Protein AF-A0A9W9Q9V5-F1 (afdb_monomer_lite)

Secondary structure (DSSP, 8-state):
---------PPPP--GGGS--GGG----GGGG---TTS---HHHHHHHHTHHHHHHHHHHHHHHHHHHHHGGGGGGS-TTSTTHHHHHHHHHHHHHTTTT--TT-TTS-PPPPBPGGG------HHHHHHHHHHHHHHHHHHHHTHHHHHHHHHHHHHHHHHHHHS-TT-TTTT-THHHHHHHHHIIIIIHHHHHHHHHGGGG-SPPPHHHHHHHHHHHHHHHBTTHHHHHHHTT----

Foldseek 3Di:
DDDDDDPPDDPDPPPPPPDDALVPDDDDLCLLDDDPVQDFPPVLSVLSSVLSVLLVVLSVLLVVLVVVQVCLQLLQDDPPDPCSVLQVQQVVLLVCQCVVPDPVDPVPPRRDFAEPVSHDGHGDQVSSVVSLVVSVVSLVCSCVPSVVVSVVSLVVSLVVRCCQQCPPPHPNVVDPVNSVSVVCCCVPRNCVSSVVSVVNSVVSHHDHSVVSLVVVLSSQCVRYDVSVVVSVVSVDPDD

Structure (mmCIF, N/CA/C/O backbone):
data_AF-A0A9W9Q9V5-F1
#
_entry.id   AF-A0A9W9Q9V5-F1
#
loop_
_atom_site.group_PDB
_atom_site.id
_atom_site.type_symbol
_atom_site.label_atom_id
_atom_site.label_alt_id
_atom_site.label_comp_id
_atom_site.label_asym_id
_atom_site.label_entity_id
_atom_site.label_seq_id
_atom_site.pdbx_PDB_ins_code
_atom_site.Cartn_x
_atom_site.Cartn_y
_atom_site.Cartn_z
_atom_site.occupancy
_atom_site.B_iso_or_equiv
_atom_site.auth_seq_id
_atom_site.auth_comp_id
_atom_site.auth_asym_id
_atom_site.auth_atom_id
_atom_site.pdbx_PDB_model_num
ATOM 1 N N . MET A 1 1 ? -24.012 45.943 22.737 1.00 35.22 1 MET A N 1
ATOM 2 C CA . MET A 1 1 ? -24.935 45.382 21.721 1.00 35.22 1 MET A CA 1
ATOM 3 C C . MET A 1 1 ? -24.164 45.352 20.408 1.00 35.22 1 MET A C 1
ATOM 5 O O . MET A 1 1 ? -23.632 46.389 20.064 1.00 35.22 1 MET A O 1
ATOM 9 N N . ALA A 1 2 ? -23.959 44.259 19.682 1.00 31.73 2 ALA A N 1
ATOM 10 C CA . ALA A 1 2 ? -24.493 42.908 19.753 1.00 31.73 2 ALA A CA 1
ATOM 11 C C . ALA A 1 2 ? -23.378 41.902 19.399 1.00 31.73 2 ALA A C 1
ATOM 13 O O . ALA A 1 2 ? -22.437 42.222 18.676 1.00 31.73 2 ALA A O 1
ATOM 14 N N . CYS A 1 3 ? -23.497 40.710 19.975 1.00 25.58 3 CYS A N 1
ATOM 15 C CA . CYS A 1 3 ? -22.595 39.577 19.839 1.00 25.58 3 CYS A CA 1
ATOM 16 C C . CYS A 1 3 ? -22.898 38.863 18.511 1.00 25.58 3 CYS A C 1
ATOM 18 O O . CYS A 1 3 ? -24.020 38.396 18.330 1.00 25.58 3 CYS A O 1
ATOM 20 N N . ASN A 1 4 ? -21.932 38.793 17.590 1.00 27.94 4 ASN A N 1
ATOM 21 C CA . ASN A 1 4 ? -22.043 37.962 16.390 1.00 27.94 4 ASN A CA 1
ATOM 22 C C . ASN A 1 4 ? -21.596 36.540 16.738 1.00 27.94 4 ASN A C 1
ATOM 24 O O . ASN A 1 4 ? -20.406 36.240 16.840 1.00 27.94 4 ASN A O 1
ATOM 28 N N . THR A 1 5 ? -22.573 35.666 16.937 1.00 33.19 5 THR A N 1
ATOM 29 C CA . THR A 1 5 ? -22.395 34.223 17.032 1.00 33.19 5 THR A CA 1
ATOM 30 C C . THR A 1 5 ? -22.121 33.668 15.636 1.00 33.19 5 THR A C 1
ATOM 32 O O . THR A 1 5 ? -23.030 33.442 14.842 1.00 33.19 5 THR A O 1
ATOM 35 N N . ASN A 1 6 ? -20.841 33.440 15.333 1.00 31.62 6 ASN A N 1
ATOM 36 C CA . ASN A 1 6 ? -20.441 32.563 14.240 1.00 31.62 6 ASN A CA 1
ATOM 37 C C . ASN A 1 6 ? -20.940 31.150 14.563 1.00 31.62 6 ASN A C 1
ATOM 39 O O . ASN A 1 6 ? -20.387 30.458 15.419 1.00 31.62 6 ASN A O 1
ATOM 43 N N . LEU A 1 7 ? -22.010 30.737 13.885 1.00 32.50 7 LEU A N 1
ATOM 44 C CA . LEU A 1 7 ? -22.413 29.342 13.784 1.00 32.50 7 LEU A CA 1
ATOM 45 C C . LEU A 1 7 ? -21.285 28.596 13.073 1.00 32.50 7 LEU A C 1
ATOM 47 O O . LEU A 1 7 ? -21.173 28.625 11.850 1.00 32.50 7 LEU A O 1
ATOM 51 N N . ALA A 1 8 ? -20.426 27.960 13.867 1.00 31.78 8 ALA A N 1
ATOM 52 C CA . ALA A 1 8 ? -19.463 26.990 13.389 1.00 31.78 8 ALA A CA 1
ATOM 53 C C . ALA A 1 8 ? -20.226 25.906 12.619 1.00 31.78 8 ALA A C 1
ATOM 55 O O . ALA A 1 8 ? -20.957 25.097 13.196 1.00 31.78 8 ALA A O 1
ATOM 56 N N . THR A 1 9 ? -20.084 25.917 11.297 1.00 32.59 9 THR A N 1
ATOM 57 C CA . THR A 1 9 ? -20.436 24.794 10.434 1.00 32.59 9 THR A CA 1
ATOM 58 C C . THR A 1 9 ? -19.772 23.549 11.002 1.00 32.59 9 THR A C 1
ATOM 60 O O . THR A 1 9 ? -18.544 23.459 11.028 1.00 32.59 9 THR A O 1
ATOM 63 N N . ARG A 1 10 ? -20.585 22.607 11.498 1.00 29.42 10 ARG A N 1
ATOM 64 C CA . ARG A 1 10 ? -20.108 21.284 11.907 1.00 29.42 10 ARG A CA 1
ATOM 65 C C . ARG A 1 10 ? -19.292 20.689 10.752 1.00 29.42 10 ARG A C 1
ATOM 67 O O . ARG A 1 10 ? -19.767 20.755 9.612 1.00 29.42 10 ARG A O 1
ATOM 74 N N . PRO A 1 11 ? -18.108 20.111 11.010 1.00 29.38 11 PRO A N 1
ATOM 75 C CA . PRO A 1 11 ? -17.414 19.339 9.995 1.00 29.38 11 PRO A CA 1
ATOM 76 C C . PRO A 1 11 ? -18.363 18.246 9.499 1.00 29.38 11 PRO A C 1
ATOM 78 O O . PRO A 1 11 ? -18.993 17.555 10.303 1.00 29.38 11 PRO A O 1
ATOM 81 N N . LYS A 1 12 ? -18.512 18.127 8.176 1.00 27.64 12 LYS A N 1
ATOM 82 C CA . LYS A 1 12 ? -19.195 16.976 7.580 1.00 27.64 12 LYS A CA 1
ATOM 83 C C . LYS A 1 12 ? -18.459 15.704 8.033 1.00 27.64 12 LYS A C 1
ATOM 85 O O . LYS A 1 12 ? -17.229 15.748 8.110 1.00 27.64 12 LYS A O 1
ATOM 90 N N . PRO A 1 13 ? -19.170 14.606 8.343 1.00 33.56 13 PRO A N 1
ATOM 91 C CA . PRO A 1 13 ? -18.523 13.340 8.664 1.00 33.56 13 PRO A CA 1
ATOM 92 C C . PRO A 1 13 ? -17.582 12.961 7.516 1.00 33.56 13 PRO A C 1
ATOM 94 O O . PRO A 1 13 ? -17.958 13.061 6.346 1.00 33.56 13 PRO A O 1
ATOM 97 N N . TYR A 1 14 ? -16.342 12.618 7.863 1.00 33.16 14 TYR A N 1
ATOM 98 C CA . TYR A 1 14 ? -15.323 12.176 6.917 1.00 33.16 14 TYR A CA 1
ATOM 99 C C . TYR A 1 14 ? -15.813 10.891 6.249 1.00 33.16 14 TYR A C 1
ATOM 101 O O . TYR A 1 14 ? -15.862 9.835 6.877 1.00 33.16 14 TYR A O 1
ATOM 109 N N . ASP A 1 15 ? -16.205 10.994 4.983 1.00 34.25 15 ASP A N 1
ATOM 110 C CA . ASP A 1 15 ? -16.534 9.834 4.172 1.00 34.25 15 ASP A CA 1
ATOM 111 C C . ASP A 1 15 ? -15.232 9.162 3.718 1.00 34.25 15 ASP A C 1
ATOM 113 O O . ASP A 1 15 ? -14.570 9.595 2.773 1.00 34.25 15 ASP A O 1
ATOM 117 N N . LEU A 1 16 ? -14.820 8.138 4.465 1.00 41.56 16 LEU A N 1
ATOM 118 C CA . LEU A 1 16 ? -13.633 7.335 4.174 1.00 41.56 16 LEU A CA 1
ATOM 119 C C . LEU A 1 16 ? -13.807 6.457 2.921 1.00 41.56 16 LEU A C 1
ATOM 121 O O . LEU A 1 16 ? -12.822 5.881 2.467 1.00 41.56 16 LEU A O 1
ATOM 125 N N . SER A 1 17 ? -15.014 6.344 2.344 1.00 45.34 17 SER A N 1
ATOM 126 C CA . SER A 1 17 ? -15.277 5.406 1.243 1.00 45.34 17 SER A CA 1
ATOM 127 C C . SER A 1 17 ? -14.765 5.876 -0.123 1.00 45.34 17 SER A C 1
ATOM 129 O O . SER A 1 17 ? -14.703 5.071 -1.046 1.00 45.34 17 SER A O 1
ATOM 131 N N . ASN A 1 18 ? -14.403 7.157 -0.271 1.00 44.78 18 ASN A N 1
ATOM 132 C CA . ASN A 1 18 ? -14.086 7.770 -1.569 1.00 44.78 18 ASN A CA 1
ATOM 133 C C . ASN A 1 18 ? -12.623 8.218 -1.729 1.00 44.78 18 ASN A C 1
ATOM 135 O O . ASN A 1 18 ? -12.293 8.899 -2.702 1.00 44.78 18 ASN A O 1
ATOM 139 N N . GLN A 1 19 ? -11.731 7.868 -0.797 1.00 56.06 19 GLN A N 1
ATOM 140 C CA . GLN A 1 19 ? -10.303 8.114 -0.997 1.00 56.06 19 GLN A CA 1
ATOM 141 C C . GLN A 1 19 ? -9.674 6.990 -1.828 1.00 56.06 19 GLN A C 1
ATOM 143 O O . GLN A 1 19 ? -9.970 5.819 -1.584 1.00 56.06 19 GLN A O 1
ATOM 148 N N . PRO A 1 20 ? -8.799 7.312 -2.799 1.00 68.62 20 PRO A N 1
ATOM 149 C CA . PRO A 1 20 ? -8.046 6.292 -3.512 1.00 68.62 20 PRO A CA 1
ATOM 150 C C . PRO A 1 20 ? -7.228 5.487 -2.498 1.00 68.62 20 PRO A C 1
ATOM 152 O O . PRO A 1 20 ? -6.493 6.041 -1.680 1.00 68.62 20 PRO A O 1
ATOM 155 N N . THR A 1 21 ? -7.396 4.168 -2.530 1.00 84.56 21 THR A N 1
ATOM 156 C CA . THR A 1 21 ? -6.621 3.230 -1.720 1.00 84.56 21 THR A CA 1
ATOM 157 C C . THR A 1 21 ? -5.865 2.290 -2.641 1.00 84.56 21 THR A C 1
ATOM 159 O O . THR A 1 21 ? -6.278 2.059 -3.778 1.00 84.56 21 THR A O 1
ATOM 162 N N . ILE A 1 22 ? -4.801 1.669 -2.127 1.00 91.50 22 ILE A N 1
ATOM 163 C CA . ILE A 1 22 ? -4.066 0.639 -2.868 1.00 91.50 22 ILE A CA 1
ATOM 164 C C . ILE A 1 22 ? -4.978 -0.510 -3.333 1.00 91.50 22 ILE A C 1
ATOM 166 O O . ILE A 1 22 ? -4.661 -1.163 -4.321 1.00 91.50 22 ILE A O 1
ATOM 170 N N . PHE A 1 23 ? -6.115 -0.765 -2.672 1.00 89.62 23 PHE A N 1
ATOM 171 C CA . PHE A 1 23 ? -7.060 -1.809 -3.083 1.00 89.62 23 PHE A CA 1
ATOM 172 C C . PHE A 1 23 ? -7.767 -1.499 -4.399 1.00 89.62 23 PHE A C 1
ATOM 174 O O . PHE A 1 23 ? -8.044 -2.433 -5.145 1.00 89.62 23 PHE A O 1
ATOM 181 N N . ASN A 1 24 ? -7.981 -0.217 -4.698 1.00 88.44 24 ASN A N 1
ATOM 182 C CA . ASN A 1 24 ? -8.597 0.235 -5.945 1.00 88.44 24 ASN A CA 1
ATOM 183 C C . ASN A 1 24 ? -7.580 0.324 -7.092 1.00 88.44 24 ASN A C 1
ATOM 185 O O . ASN A 1 24 ? -7.971 0.517 -8.237 1.00 88.44 24 ASN A O 1
ATOM 189 N N . TYR A 1 25 ? -6.283 0.214 -6.788 1.00 89.81 25 TYR A N 1
ATOM 190 C CA . TYR A 1 25 ? -5.241 0.231 -7.801 1.00 89.81 25 TYR A CA 1
ATOM 191 C C . TYR A 1 25 ? -5.150 -1.131 -8.499 1.00 89.81 25 TYR A C 1
ATOM 193 O O . TYR A 1 25 ? -4.905 -2.174 -7.866 1.00 89.81 25 TYR A O 1
ATOM 201 N N . GLU A 1 26 ? -5.310 -1.091 -9.816 1.00 89.75 26 GLU A N 1
ATOM 202 C CA . GLU A 1 26 ? -5.154 -2.220 -10.723 1.00 89.75 26 GLU A CA 1
ATOM 203 C C . GLU A 1 26 ? -3.964 -1.959 -11.638 1.00 89.75 26 GLU A C 1
ATOM 205 O O . GLU A 1 26 ? -4.005 -1.068 -12.486 1.00 89.75 26 GLU A O 1
ATOM 210 N N . LEU A 1 27 ? -2.910 -2.754 -11.458 1.00 91.88 27 LEU A N 1
ATOM 211 C CA . LEU A 1 27 ? -1.738 -2.702 -12.318 1.00 91.88 27 LEU A CA 1
ATOM 212 C C . LEU A 1 27 ? -2.138 -3.131 -13.732 1.00 91.88 27 LEU A C 1
ATOM 214 O O . LEU A 1 27 ? -2.656 -4.234 -13.908 1.00 91.88 27 LEU A O 1
ATOM 218 N N . GLN A 1 28 ? -1.888 -2.284 -14.726 1.00 92.06 28 GLN A N 1
ATOM 219 C CA . GLN A 1 28 ? -2.130 -2.635 -16.120 1.00 92.06 28 GLN A CA 1
ATOM 220 C C . GLN A 1 28 ? -0.815 -3.078 -16.758 1.00 92.06 28 GLN A C 1
ATOM 222 O O . GLN A 1 28 ? 0.168 -2.340 -16.734 1.00 92.06 28 GLN A O 1
ATOM 227 N N . SER A 1 29 ? -0.790 -4.248 -17.400 1.00 91.56 29 SER A N 1
ATOM 228 C CA . SER A 1 29 ? 0.397 -4.712 -18.140 1.00 91.56 29 SER A CA 1
ATOM 229 C C . SER A 1 29 ? 0.844 -3.698 -19.201 1.00 91.56 29 SER A C 1
ATOM 231 O O . SER A 1 29 ? 2.037 -3.522 -19.440 1.00 91.56 29 SER A O 1
ATOM 233 N N . SER A 1 30 ? -0.111 -2.959 -19.780 1.00 91.62 30 SER A N 1
ATOM 234 C CA . SER A 1 30 ? 0.159 -1.893 -20.749 1.00 91.62 30 SER A CA 1
ATOM 235 C C . SER A 1 30 ? 0.965 -0.723 -20.184 1.00 91.62 30 SER A C 1
ATOM 237 O O . SER A 1 30 ? 1.560 0.024 -20.956 1.00 91.62 30 SER A O 1
ATOM 239 N N . ASP A 1 31 ? 1.026 -0.548 -18.860 1.00 91.88 31 ASP A N 1
ATOM 240 C CA . ASP A 1 31 ? 1.851 0.497 -18.245 1.00 91.88 31 ASP A CA 1
ATOM 241 C C . ASP A 1 31 ? 3.351 0.230 -18.452 1.00 91.88 31 ASP A C 1
ATOM 243 O O . ASP A 1 31 ? 4.156 1.161 -18.441 1.00 91.88 31 ASP A O 1
ATOM 247 N N . PHE A 1 32 ? 3.730 -1.028 -18.706 1.00 95.06 32 PHE A N 1
ATOM 248 C CA . PHE A 1 32 ? 5.103 -1.456 -18.996 1.00 95.06 32 PHE A CA 1
ATOM 249 C C . PHE A 1 32 ? 5.414 -1.482 -20.501 1.00 95.06 32 PHE A C 1
ATOM 251 O O . PHE A 1 32 ? 6.556 -1.732 -20.903 1.00 95.06 32 PHE A O 1
ATOM 258 N N . ASP A 1 33 ? 4.436 -1.178 -21.357 1.00 93.81 33 ASP A N 1
ATOM 259 C CA . ASP A 1 33 ? 4.642 -1.150 -22.797 1.00 93.81 33 ASP A CA 1
ATOM 260 C C . ASP A 1 33 ? 5.318 0.150 -23.227 1.00 93.81 33 ASP A C 1
ATOM 262 O O . ASP A 1 33 ? 4.742 1.239 -23.225 1.00 93.81 33 ASP A O 1
ATOM 266 N N . ILE A 1 34 ? 6.565 0.030 -23.683 1.00 94.00 34 ILE A N 1
ATOM 267 C CA . ILE A 1 34 ? 7.239 1.130 -24.374 1.00 94.00 34 ILE A CA 1
ATOM 268 C C . ILE A 1 34 ? 6.556 1.321 -25.740 1.00 94.00 34 ILE A C 1
ATOM 270 O O . ILE A 1 34 ? 6.586 0.383 -26.550 1.00 94.00 34 ILE A O 1
ATOM 274 N N . PRO A 1 35 ? 6.027 2.514 -26.067 1.00 94.44 35 PRO A N 1
ATOM 275 C CA . PRO A 1 35 ? 5.405 2.784 -27.358 1.00 94.44 35 PRO A CA 1
ATOM 276 C C . PRO A 1 35 ? 6.279 2.371 -28.553 1.00 94.44 35 PRO A C 1
ATOM 278 O O . PRO A 1 35 ? 7.512 2.471 -28.523 1.00 94.44 35 PRO A O 1
ATOM 281 N N . ALA A 1 36 ? 5.647 1.862 -29.613 1.00 90.75 36 ALA A N 1
ATOM 282 C CA . ALA A 1 36 ? 6.344 1.290 -30.771 1.00 90.75 36 ALA A CA 1
ATOM 283 C C . ALA A 1 36 ? 7.166 2.327 -31.563 1.00 90.75 36 ALA A C 1
ATOM 285 O O . ALA A 1 36 ? 8.148 1.978 -32.221 1.00 90.75 36 ALA A O 1
ATOM 286 N N . ASP A 1 37 ? 6.787 3.600 -31.484 1.00 89.94 37 ASP A N 1
ATOM 287 C CA . ASP A 1 37 ? 7.496 4.738 -32.068 1.00 89.94 37 ASP A CA 1
ATOM 288 C C . ASP A 1 37 ? 8.786 5.097 -31.305 1.00 89.94 37 ASP A C 1
ATOM 290 O O . ASP A 1 37 ? 9.702 5.698 -31.879 1.00 89.94 37 ASP A O 1
ATOM 294 N N . ILE A 1 38 ? 8.924 4.662 -30.046 1.00 90.81 38 ILE A N 1
ATOM 295 C CA . ILE A 1 38 ? 10.148 4.833 -29.261 1.00 90.81 38 ILE A CA 1
ATOM 296 C C . ILE A 1 38 ? 11.117 3.685 -29.564 1.00 90.81 38 ILE A C 1
ATOM 298 O O . ILE A 1 38 ? 10.976 2.540 -29.122 1.00 90.81 38 ILE A O 1
ATOM 302 N N . ARG A 1 39 ? 12.171 4.014 -30.316 1.00 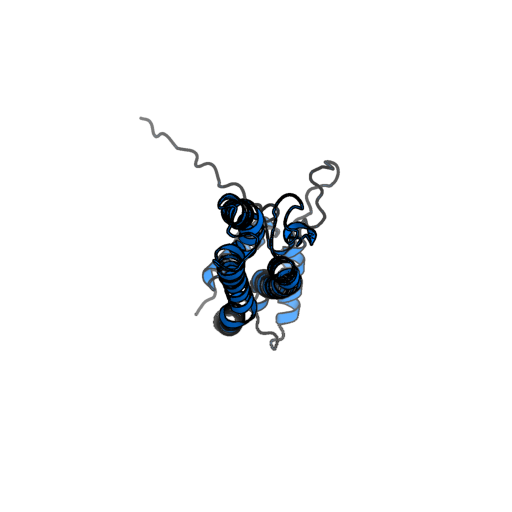89.19 39 ARG A N 1
ATOM 303 C CA . ARG A 1 39 ? 13.237 3.069 -30.668 1.00 89.19 39 ARG A CA 1
ATOM 304 C C . ARG A 1 39 ? 14.136 2.788 -29.466 1.00 89.19 39 ARG A C 1
ATOM 306 O O . ARG A 1 39 ? 14.994 3.594 -29.136 1.00 89.19 39 ARG A O 1
ATOM 313 N N . VAL A 1 40 ? 13.999 1.612 -28.865 1.00 90.12 40 VAL A N 1
ATOM 314 C CA . VAL A 1 40 ? 14.875 1.134 -27.783 1.00 90.12 40 VAL A CA 1
ATOM 315 C C . VAL A 1 40 ? 15.491 -0.223 -28.127 1.00 90.12 40 VAL A C 1
ATOM 317 O O . VAL A 1 40 ? 14.868 -1.015 -28.840 1.00 90.12 40 VAL A O 1
ATOM 320 N N . PRO A 1 41 ? 16.696 -0.538 -27.621 1.00 91.38 41 PRO A N 1
ATOM 321 C CA . PRO A 1 41 ? 17.253 -1.882 -27.709 1.00 91.38 41 PRO A CA 1
ATOM 322 C C . PRO A 1 41 ? 16.319 -2.925 -27.089 1.00 91.38 41 PRO A C 1
ATOM 324 O O . PRO A 1 41 ? 15.711 -2.675 -26.048 1.00 91.38 41 PRO A O 1
ATOM 327 N N . ARG A 1 42 ? 16.275 -4.130 -27.675 1.00 91.25 42 ARG A N 1
ATOM 328 C CA . ARG A 1 42 ? 15.437 -5.237 -27.178 1.00 91.25 42 ARG A CA 1
ATOM 329 C C . ARG A 1 42 ? 15.659 -5.507 -25.689 1.00 91.25 42 ARG A C 1
ATOM 331 O O . ARG A 1 42 ? 14.696 -5.615 -24.950 1.00 91.25 42 ARG A O 1
ATOM 338 N N . LYS A 1 43 ? 16.919 -5.484 -25.245 1.00 93.00 43 LYS A N 1
ATOM 339 C CA . LYS A 1 43 ? 17.296 -5.681 -23.839 1.00 93.00 43 LYS A CA 1
ATOM 340 C C . LYS A 1 43 ? 16.676 -4.645 -22.887 1.00 93.00 43 LYS A C 1
ATOM 342 O O . LYS A 1 43 ? 16.358 -4.987 -21.760 1.00 93.00 43 LYS A O 1
ATOM 347 N N . VAL A 1 44 ? 16.506 -3.391 -23.322 1.00 94.12 44 VAL A N 1
ATOM 348 C CA . VAL A 1 44 ? 15.843 -2.345 -22.516 1.00 94.12 44 VAL A CA 1
ATOM 349 C C . VAL A 1 44 ? 14.344 -2.620 -22.434 1.00 94.12 44 VAL A C 1
ATOM 351 O O . VAL A 1 44 ? 13.769 -2.527 -21.358 1.00 94.12 44 VAL A O 1
ATOM 354 N N . ARG A 1 45 ? 13.725 -3.010 -23.554 1.00 94.44 45 ARG A N 1
ATOM 355 C CA . ARG A 1 45 ? 12.301 -3.367 -23.608 1.00 94.44 45 ARG A CA 1
ATOM 356 C C . ARG A 1 45 ? 11.979 -4.590 -22.749 1.00 94.44 45 ARG A C 1
ATOM 358 O O . ARG A 1 45 ? 11.041 -4.544 -21.972 1.00 94.44 45 ARG A O 1
ATOM 365 N N . GLU A 1 46 ? 12.788 -5.641 -22.854 1.00 94.31 46 GLU A N 1
ATOM 366 C CA . GLU A 1 46 ? 12.687 -6.842 -22.016 1.00 94.31 46 GLU A CA 1
ATOM 367 C C . GLU A 1 46 ? 12.864 -6.503 -20.530 1.00 94.31 46 GLU A C 1
ATOM 369 O O . GLU A 1 46 ? 12.132 -7.029 -19.700 1.00 94.31 46 GLU A O 1
ATOM 374 N N . ALA A 1 47 ? 13.794 -5.602 -20.189 1.00 95.56 47 ALA A N 1
ATOM 375 C CA . ALA A 1 47 ? 14.000 -5.180 -18.806 1.00 95.56 47 ALA A CA 1
ATOM 376 C C . ALA A 1 47 ? 12.801 -4.399 -18.247 1.00 95.56 47 ALA A C 1
ATOM 378 O O . ALA A 1 47 ? 12.375 -4.679 -17.134 1.00 95.56 47 ALA A O 1
ATOM 379 N N . VAL A 1 48 ? 12.231 -3.465 -19.020 1.00 95.69 48 VAL A N 1
ATOM 380 C CA . VAL A 1 48 ? 11.001 -2.754 -18.626 1.00 95.69 48 VAL A CA 1
ATOM 381 C C . VAL A 1 48 ? 9.843 -3.727 -18.457 1.00 95.69 48 VAL A C 1
ATOM 383 O O . VAL A 1 48 ? 9.143 -3.646 -17.459 1.00 95.69 48 VAL A O 1
ATOM 386 N N . TRP A 1 49 ? 9.662 -4.674 -19.376 1.00 93.12 49 TRP A N 1
ATOM 387 C CA . TRP A 1 49 ? 8.600 -5.667 -19.239 1.00 93.12 49 TRP A CA 1
ATOM 388 C C . TRP A 1 49 ? 8.799 -6.550 -17.996 1.00 93.12 49 TRP A C 1
ATOM 390 O O . TRP A 1 49 ? 7.858 -6.813 -17.257 1.00 93.12 49 TRP A O 1
ATOM 400 N N . GLY A 1 50 ? 10.045 -6.920 -17.687 1.00 92.94 50 GLY A N 1
ATOM 401 C CA . GLY A 1 50 ? 10.389 -7.664 -16.472 1.00 92.94 50 GLY A CA 1
ATOM 402 C C . GLY A 1 50 ? 10.113 -6.926 -15.154 1.00 92.94 50 GLY A C 1
ATOM 403 O O . GLY A 1 50 ? 10.134 -7.560 -14.100 1.00 92.94 50 GLY A O 1
ATOM 404 N N . LEU A 1 51 ? 9.836 -5.616 -15.181 1.00 95.81 51 LEU A N 1
ATOM 405 C CA . LEU A 1 51 ? 9.406 -4.877 -13.993 1.00 95.81 51 LEU A CA 1
ATOM 406 C C . LEU A 1 51 ? 7.989 -5.230 -13.548 1.00 95.81 51 LEU A C 1
ATOM 408 O O . LEU A 1 51 ? 7.684 -5.054 -12.370 1.00 95.81 51 LEU A O 1
ATOM 412 N N . GLU A 1 52 ? 7.144 -5.720 -14.455 1.00 95.06 52 GLU A N 1
ATOM 413 C CA . GLU A 1 52 ? 5.734 -6.000 -14.180 1.00 95.06 52 GLU A CA 1
ATOM 414 C C . GLU A 1 52 ? 5.575 -6.926 -12.970 1.00 95.06 52 GLU A C 1
ATOM 416 O O . GLU A 1 52 ? 4.892 -6.581 -12.005 1.00 95.06 52 GLU A O 1
ATOM 421 N N . SER A 1 53 ? 6.310 -8.042 -12.951 1.00 93.12 53 SER A N 1
ATOM 422 C CA . SER A 1 53 ? 6.250 -8.992 -11.838 1.00 93.12 53 SER A CA 1
ATOM 423 C C . SER A 1 53 ? 6.750 -8.387 -10.522 1.00 93.12 53 SER A C 1
ATOM 425 O O . SER A 1 53 ? 6.247 -8.724 -9.456 1.00 93.12 53 SER A O 1
ATOM 427 N N . GLN A 1 54 ? 7.739 -7.484 -10.575 1.00 94.62 54 GLN A N 1
ATOM 428 C CA . GLN A 1 54 ? 8.284 -6.826 -9.381 1.00 94.62 54 GLN A CA 1
ATOM 429 C C . GLN A 1 54 ? 7.305 -5.797 -8.808 1.00 94.62 54 GLN A C 1
ATOM 431 O O . GLN A 1 54 ? 7.142 -5.713 -7.588 1.00 94.62 54 GLN A O 1
ATOM 436 N N . ALA A 1 55 ? 6.635 -5.034 -9.678 1.00 96.19 55 ALA A N 1
ATOM 437 C CA . ALA A 1 55 ? 5.563 -4.127 -9.284 1.00 96.19 55 ALA A CA 1
ATOM 438 C C . ALA A 1 55 ? 4.406 -4.903 -8.654 1.00 96.19 55 ALA A C 1
ATOM 440 O O . ALA A 1 55 ? 3.961 -4.554 -7.562 1.00 96.19 55 ALA A O 1
ATOM 441 N N . GLU A 1 56 ? 3.957 -5.978 -9.305 1.00 95.31 56 GLU A N 1
ATOM 442 C CA . GLU A 1 56 ? 2.873 -6.825 -8.810 1.00 95.31 56 GLU A CA 1
ATOM 443 C C . GLU A 1 56 ? 3.194 -7.369 -7.412 1.00 95.31 56 GLU A C 1
ATOM 445 O O . GLU A 1 56 ? 2.404 -7.210 -6.477 1.00 95.31 56 GLU A O 1
ATOM 450 N N . ASP A 1 57 ? 4.393 -7.926 -7.227 1.00 95.12 57 ASP A N 1
ATOM 451 C CA . ASP A 1 57 ? 4.832 -8.454 -5.939 1.00 95.12 57 ASP A CA 1
ATOM 452 C C . ASP A 1 57 ? 4.865 -7.393 -4.833 1.00 95.12 57 ASP A C 1
ATOM 454 O O . ASP A 1 57 ? 4.487 -7.674 -3.683 1.00 95.12 57 ASP A O 1
ATOM 458 N N . ALA A 1 58 ? 5.330 -6.182 -5.156 1.00 97.19 58 ALA A N 1
ATOM 459 C CA . ALA A 1 58 ? 5.364 -5.059 -4.229 1.00 97.19 58 ALA A CA 1
ATOM 460 C C . ALA A 1 58 ? 3.945 -4.584 -3.878 1.00 97.19 58 ALA A C 1
ATOM 462 O O . ALA A 1 58 ? 3.618 -4.453 -2.696 1.00 97.19 58 ALA A O 1
ATOM 463 N N . ILE A 1 59 ? 3.075 -4.415 -4.876 1.00 96.62 59 ILE A N 1
ATOM 464 C CA . ILE A 1 59 ? 1.681 -3.988 -4.710 1.00 96.62 59 ILE A CA 1
ATOM 465 C C . ILE A 1 59 ? 0.892 -5.000 -3.879 1.00 96.62 59 ILE A C 1
ATOM 467 O O . ILE A 1 59 ? 0.198 -4.610 -2.941 1.00 96.62 59 ILE A O 1
ATOM 471 N N . LEU A 1 60 ? 1.017 -6.302 -4.150 1.00 95.94 60 LEU A N 1
ATOM 472 C CA . LEU A 1 60 ? 0.341 -7.344 -3.372 1.00 95.94 60 LEU A CA 1
ATOM 473 C C . LEU A 1 60 ? 0.787 -7.338 -1.907 1.00 95.94 60 LEU A C 1
ATOM 475 O O . LEU A 1 60 ? -0.033 -7.492 -0.997 1.00 95.94 60 LEU A O 1
ATOM 479 N N . SER A 1 61 ? 2.081 -7.139 -1.655 1.00 96.31 61 SER A N 1
ATOM 480 C CA . SER A 1 61 ? 2.593 -6.979 -0.294 1.00 96.31 61 SER A CA 1
ATOM 481 C C . SER A 1 61 ? 2.088 -5.697 0.372 1.00 96.31 61 SER A C 1
ATOM 483 O O . SER A 1 61 ? 1.715 -5.742 1.545 1.00 96.31 61 SER A O 1
ATOM 485 N N . MET A 1 62 ? 1.988 -4.591 -0.368 1.00 96.88 62 MET A N 1
ATOM 486 C CA . MET A 1 62 ? 1.403 -3.346 0.125 1.00 96.88 62 MET A CA 1
ATOM 487 C C . MET A 1 62 ? -0.074 -3.534 0.497 1.00 96.88 62 MET A C 1
ATOM 489 O O . MET A 1 62 ? -0.457 -3.193 1.612 1.00 96.88 62 MET A O 1
ATOM 493 N N . LYS A 1 63 ? -0.877 -4.177 -0.365 1.00 95.81 63 LYS A N 1
ATOM 494 C CA . LYS A 1 63 ? -2.288 -4.518 -0.097 1.00 95.81 63 LYS A CA 1
ATOM 495 C C . LYS A 1 63 ? -2.441 -5.319 1.202 1.00 95.81 63 LYS A C 1
ATOM 497 O O . LYS A 1 63 ? -3.324 -5.027 2.005 1.00 95.81 63 LYS A O 1
ATOM 502 N N . LYS A 1 64 ? -1.560 -6.295 1.459 1.00 95.44 64 LYS A N 1
ATOM 503 C CA . LYS A 1 64 ? -1.566 -7.076 2.714 1.00 95.44 64 LYS A CA 1
ATOM 504 C C . LYS A 1 64 ? -1.289 -6.209 3.947 1.00 95.44 64 LYS A C 1
ATOM 506 O O . LYS A 1 64 ? -1.981 -6.353 4.953 1.00 95.44 64 LYS A O 1
ATOM 511 N N . LEU A 1 65 ? -0.304 -5.312 3.873 1.00 96.31 65 LEU A N 1
ATOM 512 C CA . LEU A 1 65 ? 0.022 -4.394 4.970 1.00 96.31 65 LEU A CA 1
ATOM 513 C C . LEU A 1 65 ? -1.099 -3.381 5.216 1.00 96.31 65 LEU A C 1
ATOM 515 O O . LEU A 1 65 ? -1.466 -3.152 6.367 1.00 96.31 65 LEU A O 1
ATOM 519 N N . THR A 1 66 ? -1.684 -2.821 4.156 1.00 94.38 66 THR A N 1
ATOM 520 C CA . THR A 1 66 ? -2.832 -1.916 4.266 1.00 94.38 66 THR A CA 1
ATOM 521 C C . THR A 1 66 ? -4.029 -2.623 4.886 1.00 94.38 66 THR A C 1
ATOM 523 O O . THR A 1 66 ? -4.639 -2.064 5.788 1.00 94.38 66 THR A O 1
ATOM 526 N N . LYS A 1 67 ? -4.304 -3.881 4.512 1.00 91.81 67 LYS A N 1
ATOM 527 C CA . LYS A 1 67 ? -5.382 -4.664 5.134 1.00 91.81 67 LYS A CA 1
ATOM 528 C C . LYS A 1 67 ? -5.175 -4.792 6.642 1.00 91.81 67 LYS A C 1
ATOM 530 O O . LYS A 1 67 ? -6.058 -4.456 7.416 1.00 91.81 67 LYS A O 1
ATOM 535 N N . ARG A 1 68 ? -3.973 -5.198 7.063 1.00 92.06 68 ARG A N 1
ATOM 536 C CA . ARG A 1 68 ? -3.629 -5.313 8.489 1.00 92.06 68 ARG A CA 1
ATOM 537 C C . ARG A 1 68 ? -3.764 -3.977 9.230 1.00 92.06 68 ARG A C 1
ATOM 539 O O . ARG A 1 68 ? -4.166 -3.964 10.388 1.00 92.06 68 ARG A O 1
ATOM 546 N N . ARG A 1 69 ? -3.432 -2.861 8.574 1.00 93.38 69 ARG A N 1
ATOM 547 C CA . ARG A 1 69 ? -3.636 -1.512 9.119 1.00 93.38 69 ARG A CA 1
ATOM 548 C C . ARG A 1 69 ? -5.120 -1.164 9.252 1.00 93.38 69 ARG A C 1
ATOM 550 O O . ARG A 1 69 ? -5.517 -0.524 10.222 1.00 93.38 69 ARG A O 1
ATOM 557 N N . ASP A 1 70 ? -5.942 -1.551 8.289 1.00 90.12 70 ASP A N 1
ATOM 558 C CA . ASP A 1 70 ? -7.379 -1.281 8.327 1.00 90.12 70 ASP A CA 1
ATOM 559 C C . ASP A 1 70 ? -8.070 -2.121 9.414 1.00 90.12 70 ASP A C 1
ATOM 561 O O . ASP A 1 70 ? -8.932 -1.606 10.125 1.00 90.12 70 ASP A O 1
ATOM 565 N N . ASP A 1 71 ? -7.556 -3.326 9.677 1.00 90.81 71 ASP A N 1
ATOM 566 C CA . ASP A 1 71 ? -7.960 -4.210 10.780 1.00 90.81 71 ASP A CA 1
ATOM 567 C C . ASP A 1 71 ? -7.448 -3.750 12.169 1.00 90.81 71 ASP A C 1
ATOM 569 O O . ASP A 1 71 ? -7.591 -4.468 13.160 1.00 90.81 71 ASP A O 1
ATOM 573 N N . ARG A 1 72 ? -6.861 -2.547 12.290 1.00 93.81 72 ARG A N 1
ATOM 574 C CA . ARG A 1 72 ? -6.257 -2.035 13.542 1.00 93.81 72 ARG A CA 1
ATOM 575 C C . ARG A 1 72 ? -7.172 -2.068 14.757 1.00 93.81 72 ARG A C 1
ATOM 577 O O . ARG A 1 72 ? -6.681 -2.199 15.871 1.00 93.81 72 ARG A O 1
ATOM 584 N N . PHE A 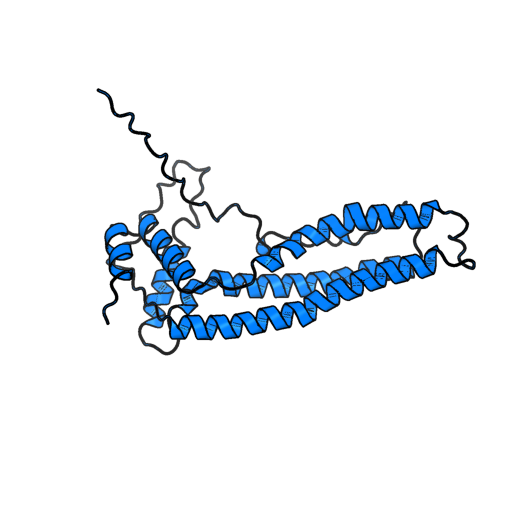1 73 ? -8.482 -1.934 14.563 1.00 94.31 73 PHE A N 1
ATOM 585 C CA . PHE A 1 73 ? -9.425 -1.936 15.677 1.00 94.31 73 PHE A CA 1
ATOM 586 C C . PHE A 1 73 ? -9.442 -3.289 16.387 1.00 94.31 73 PHE A C 1
ATOM 588 O O . PHE A 1 73 ? -9.494 -3.316 17.607 1.00 94.31 73 PHE A O 1
ATOM 595 N N . PHE A 1 74 ? -9.278 -4.394 15.653 1.00 93.94 74 PHE A N 1
ATOM 596 C CA . PHE A 1 74 ? -9.193 -5.734 16.237 1.00 93.94 74 PHE A CA 1
ATOM 597 C C . PHE A 1 74 ? -7.911 -5.941 17.053 1.00 93.94 74 PHE A C 1
ATOM 599 O O . PHE A 1 74 ? -7.847 -6.852 17.871 1.00 93.94 74 PHE A O 1
ATOM 606 N N . ALA A 1 75 ? -6.885 -5.109 16.845 1.00 94.00 75 ALA A N 1
ATOM 607 C CA . ALA A 1 75 ? -5.650 -5.143 17.624 1.00 94.00 75 ALA A CA 1
ATOM 608 C C . ALA A 1 75 ? -5.776 -4.461 18.997 1.00 94.00 75 ALA A C 1
ATOM 610 O O . ALA A 1 75 ? -4.833 -4.518 19.781 1.00 94.00 75 ALA A O 1
ATOM 611 N N . LEU A 1 76 ? -6.911 -3.813 19.288 1.00 93.69 76 LEU A N 1
ATOM 612 C CA . LEU A 1 76 ? -7.198 -3.230 20.602 1.00 93.69 76 LEU A CA 1
ATOM 613 C C . LEU A 1 76 ? -7.521 -4.294 21.659 1.00 93.69 76 LEU A C 1
ATOM 615 O O . LEU A 1 76 ? -7.520 -3.980 22.845 1.00 93.69 76 LEU A O 1
ATOM 619 N N . CYS A 1 77 ? -7.806 -5.533 21.251 1.00 93.56 77 CYS A N 1
ATOM 620 C CA . CYS A 1 77 ? -8.107 -6.635 22.153 1.00 93.56 77 CYS A CA 1
ATOM 621 C C . CYS A 1 77 ? -7.146 -7.810 21.913 1.00 93.56 77 CYS A C 1
ATOM 623 O O . CYS A 1 77 ? -7.014 -8.260 20.769 1.00 93.56 77 CYS A O 1
ATOM 625 N N . PRO A 1 78 ? -6.469 -8.321 22.961 1.00 92.06 78 PRO A N 1
ATOM 626 C CA . PRO A 1 78 ? -5.711 -9.561 22.870 1.00 92.06 78 PRO A CA 1
ATOM 627 C C . PRO A 1 78 ? -6.592 -10.706 22.366 1.00 92.06 78 PRO A C 1
ATOM 629 O O . PRO A 1 78 ? -7.774 -10.782 22.675 1.00 92.06 78 PRO A O 1
ATOM 632 N N . ARG A 1 79 ? -6.020 -11.626 21.589 1.00 89.38 79 ARG A N 1
ATOM 633 C CA . ARG A 1 79 ? -6.781 -12.758 21.023 1.00 89.38 79 ARG A CA 1
ATOM 634 C C . ARG A 1 79 ? -7.022 -13.897 22.009 1.00 89.38 79 ARG A C 1
ATOM 636 O O . ARG A 1 79 ? -7.794 -14.799 21.719 1.00 89.38 79 ARG A O 1
ATOM 643 N N . ASP A 1 80 ? -6.299 -13.899 23.117 1.00 89.00 80 ASP A N 1
ATOM 644 C CA . ASP A 1 80 ? -6.267 -14.950 24.129 1.00 89.00 80 ASP A CA 1
ATOM 645 C C . ASP A 1 80 ? -7.181 -14.669 25.329 1.00 89.00 80 ASP A C 1
ATOM 647 O O . ASP A 1 80 ? -7.233 -15.476 26.256 1.00 89.00 80 ASP A O 1
ATOM 651 N N . VAL A 1 81 ? -7.926 -13.559 25.309 1.00 89.19 81 VAL A N 1
ATOM 652 C CA . VAL A 1 81 ? -8.900 -13.224 26.352 1.00 89.19 81 VAL A CA 1
ATOM 653 C C . VAL A 1 81 ? -10.320 -13.604 25.934 1.00 89.19 81 VAL A C 1
ATOM 655 O O . VAL A 1 81 ? -10.679 -13.540 24.758 1.00 89.19 81 VAL A O 1
ATOM 658 N N . GLU A 1 82 ? -11.157 -13.964 26.909 1.00 89.69 82 GLU A N 1
ATOM 659 C CA . GLU A 1 82 ? -12.548 -14.402 26.687 1.00 89.69 82 GLU A CA 1
ATOM 660 C C . GLU A 1 82 ? -13.408 -13.346 25.969 1.00 89.69 82 GLU A C 1
ATOM 662 O O . GLU A 1 82 ? -14.393 -13.671 25.310 1.00 89.69 82 G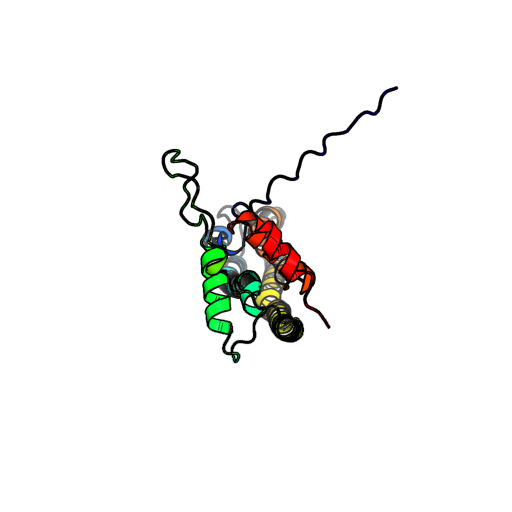LU A O 1
ATOM 667 N N . GLN A 1 83 ? -13.034 -12.071 26.081 1.00 89.94 83 GLN A N 1
ATOM 668 C CA . GLN A 1 83 ? -13.763 -10.941 25.512 1.00 89.94 83 GLN A CA 1
ATOM 669 C C . GLN A 1 83 ? -13.498 -10.735 24.012 1.00 89.94 83 GLN A C 1
ATOM 671 O O . GLN A 1 83 ? -14.209 -9.945 23.385 1.00 89.94 83 GLN A O 1
ATOM 676 N N . PHE A 1 84 ? -12.506 -11.418 23.422 1.00 92.19 84 PHE A N 1
ATOM 677 C CA . PHE A 1 84 ? -12.097 -11.174 22.037 1.00 92.19 84 PHE A CA 1
ATOM 678 C C . PHE A 1 84 ? -13.232 -11.408 21.036 1.00 92.19 84 PHE A C 1
ATOM 680 O O . PHE A 1 84 ? -13.458 -10.569 20.167 1.00 92.19 84 PHE A O 1
ATOM 687 N N . ASP A 1 85 ? -13.989 -12.497 21.181 1.00 93.00 85 ASP A N 1
ATOM 688 C CA . ASP A 1 85 ? -15.067 -12.831 20.244 1.00 93.00 85 ASP A CA 1
ATOM 689 C C . ASP A 1 85 ? -16.177 -11.771 20.257 1.00 93.00 85 ASP A C 1
ATOM 691 O O . ASP A 1 85 ? -16.652 -11.336 19.208 1.00 93.00 85 ASP A O 1
ATOM 695 N N . GLN A 1 86 ? -16.551 -11.285 21.445 1.00 92.94 86 GLN A N 1
ATOM 696 C CA . GLN A 1 86 ? -17.544 -10.215 21.586 1.00 92.94 86 GLN A CA 1
ATOM 697 C C . GLN A 1 86 ? -17.030 -8.893 21.007 1.00 92.94 86 GLN A C 1
ATOM 699 O O . GLN A 1 86 ? -17.784 -8.170 20.349 1.00 92.94 86 GLN A O 1
ATOM 704 N N . HIS A 1 87 ? -15.745 -8.594 21.208 1.00 93.00 87 HIS A N 1
ATOM 705 C CA . HIS A 1 87 ? -15.095 -7.429 20.623 1.00 93.00 87 HIS A CA 1
ATOM 706 C C . HIS A 1 87 ? -15.072 -7.484 19.094 1.00 93.00 87 HIS A C 1
ATOM 708 O O . HIS A 1 87 ? -15.475 -6.522 18.437 1.00 93.00 87 HIS A O 1
ATOM 714 N N . ALA A 1 88 ? -14.658 -8.617 18.528 1.00 93.00 88 ALA A N 1
ATOM 715 C CA . ALA A 1 88 ? -14.590 -8.824 17.091 1.00 93.00 88 ALA A CA 1
ATOM 716 C C . ALA A 1 88 ? -15.975 -8.705 16.439 1.00 93.00 88 ALA A C 1
ATOM 718 O O . ALA A 1 88 ? -16.131 -7.930 15.498 1.00 93.00 88 ALA A O 1
ATOM 719 N N . LEU A 1 89 ? -16.995 -9.369 16.995 1.00 92.19 89 LEU A N 1
ATOM 720 C CA . LEU A 1 89 ? -18.378 -9.268 16.511 1.00 92.19 89 LEU A CA 1
ATOM 721 C C . LEU A 1 89 ? -18.907 -7.827 16.569 1.00 92.19 89 LEU A C 1
ATOM 723 O O . LEU A 1 89 ? -19.565 -7.356 15.640 1.00 92.19 89 LEU A O 1
ATOM 727 N N . SER A 1 90 ? -18.580 -7.093 17.635 1.00 92.19 90 SER A N 1
ATOM 728 C CA . SER A 1 90 ? -18.968 -5.684 17.769 1.00 92.19 90 SER A CA 1
ATOM 729 C C . SER A 1 90 ? -18.323 -4.816 16.689 1.00 92.19 90 SER A C 1
ATOM 731 O O . SER A 1 90 ? -18.989 -3.966 16.096 1.00 92.19 90 SER A O 1
ATOM 733 N N . LEU A 1 91 ? -17.037 -5.033 16.400 1.00 92.75 91 LEU A N 1
ATOM 734 C CA . LEU A 1 91 ? -16.336 -4.335 15.325 1.00 92.75 91 LEU A CA 1
ATOM 735 C C . LEU A 1 91 ? -16.885 -4.697 13.946 1.00 92.75 91 LEU A C 1
ATOM 737 O O . LEU A 1 91 ? -17.049 -3.801 13.123 1.00 92.75 91 LEU A O 1
ATOM 741 N N . GLU A 1 92 ? -17.214 -5.963 13.694 1.00 90.12 92 GLU A N 1
ATOM 742 C CA . GLU A 1 92 ? -17.838 -6.392 12.439 1.00 90.12 92 GLU A CA 1
ATOM 743 C C . GLU A 1 92 ? -19.171 -5.676 12.208 1.00 90.12 92 GLU A C 1
ATOM 745 O O . GLU A 1 92 ? -19.355 -5.066 11.154 1.00 90.12 92 GLU A O 1
ATOM 750 N N . HIS A 1 93 ? -20.056 -5.642 13.211 1.00 86.81 93 HIS A N 1
ATOM 751 C CA . HIS A 1 93 ? -21.313 -4.893 13.131 1.00 86.81 93 HIS A CA 1
ATOM 752 C C . HIS A 1 93 ? -21.087 -3.401 12.866 1.00 86.81 93 HIS A C 1
ATOM 754 O O . HIS A 1 93 ? -21.778 -2.799 12.041 1.00 86.81 93 HIS A O 1
ATOM 760 N N . LEU A 1 94 ? -20.110 -2.791 13.545 1.00 88.06 94 LEU A N 1
ATOM 761 C CA . LEU A 1 94 ? -19.775 -1.384 13.340 1.00 88.06 94 LEU A CA 1
ATOM 762 C C . LEU A 1 94 ? -19.254 -1.132 11.925 1.00 88.06 94 LEU A C 1
ATOM 764 O O . LEU A 1 94 ? -19.681 -0.164 11.300 1.00 88.06 94 LEU A O 1
ATOM 768 N N . LEU A 1 95 ? -18.348 -1.970 11.417 1.00 87.06 95 LEU A N 1
ATOM 769 C CA . LEU A 1 95 ? -17.709 -1.815 10.108 1.00 87.06 95 LEU A CA 1
ATOM 770 C C . LEU A 1 95 ? -18.669 -2.100 8.946 1.00 87.06 95 LEU A C 1
ATOM 772 O O . LEU A 1 95 ? -18.593 -1.411 7.933 1.00 87.06 95 LEU A O 1
ATOM 776 N N . GLN A 1 96 ? -19.588 -3.055 9.106 1.00 83.44 96 GLN A N 1
ATOM 777 C CA . GLN A 1 96 ? -20.592 -3.416 8.098 1.00 83.44 96 GLN A CA 1
ATOM 778 C C . GLN A 1 96 ? -21.802 -2.473 8.080 1.00 83.44 96 GLN A C 1
ATOM 780 O O . GLN A 1 96 ? -22.599 -2.502 7.141 1.00 83.44 96 GLN A O 1
ATOM 785 N N . TRP A 1 97 ? -21.962 -1.613 9.089 1.00 78.38 97 TRP A N 1
ATOM 786 C CA . TRP A 1 97 ? -23.059 -0.653 9.119 1.00 78.38 97 TRP A CA 1
ATOM 787 C C . TRP A 1 97 ? -23.007 0.273 7.892 1.00 78.38 97 TRP A C 1
ATOM 789 O O . TRP A 1 97 ? -22.069 1.056 7.734 1.00 78.38 97 TRP A O 1
ATOM 799 N N . LYS A 1 98 ? -24.049 0.185 7.049 1.00 68.19 98 LYS A N 1
ATOM 800 C CA . LYS A 1 98 ? -24.192 0.821 5.722 1.00 68.19 98 LYS A CA 1
ATOM 801 C C . LYS A 1 98 ? -23.308 0.275 4.590 1.00 68.19 98 LYS A C 1
ATOM 803 O O . LYS A 1 98 ? -23.258 0.915 3.544 1.00 68.19 98 LYS A O 1
ATOM 808 N N . ALA A 1 99 ? -22.684 -0.894 4.734 1.00 60.22 99 ALA A N 1
ATOM 809 C CA . ALA A 1 99 ? -21.914 -1.509 3.644 1.00 60.22 99 ALA A CA 1
ATOM 810 C C . ALA A 1 99 ? -22.747 -1.710 2.357 1.00 60.22 99 ALA A C 1
ATOM 812 O O . ALA A 1 99 ? -22.224 -1.525 1.263 1.00 60.22 99 ALA A O 1
ATOM 813 N N . ASP A 1 100 ? -24.054 -1.968 2.495 1.00 55.53 100 ASP A N 1
ATOM 814 C CA . ASP A 1 100 ? -24.983 -2.180 1.372 1.00 55.53 100 ASP A CA 1
ATOM 815 C C . ASP A 1 100 ? -25.872 -0.961 1.054 1.00 55.53 100 ASP A C 1
ATOM 817 O O . ASP A 1 100 ? -26.823 -1.054 0.272 1.00 55.53 100 ASP A O 1
ATOM 821 N N . TRP A 1 101 ? -25.630 0.197 1.681 1.00 57.66 101 TRP A N 1
ATOM 822 C CA . TRP A 1 101 ? -26.490 1.363 1.477 1.00 57.66 101 TRP A CA 1
ATOM 823 C C . TRP A 1 101 ? -26.194 2.033 0.130 1.00 57.66 101 TRP A C 1
ATOM 825 O O . TRP A 1 101 ? -25.214 2.761 -0.024 1.00 57.66 101 TRP A O 1
ATOM 835 N N . ASN A 1 102 ? -27.072 1.812 -0.851 1.00 57.47 102 ASN A N 1
ATOM 836 C CA . ASN A 1 102 ? -26.996 2.459 -2.155 1.00 57.47 102 ASN A CA 1
ATOM 837 C C . ASN A 1 102 ? -27.616 3.866 -2.105 1.00 57.47 102 ASN A C 1
ATOM 839 O O . ASN A 1 102 ? -28.831 4.020 -2.016 1.00 57.47 102 ASN A O 1
ATOM 843 N N . THR A 1 103 ? -26.787 4.904 -2.217 1.00 57.47 103 THR A N 1
ATOM 844 C CA . THR A 1 103 ? -27.235 6.309 -2.244 1.00 57.47 103 THR A CA 1
ATOM 845 C C . THR A 1 103 ? -28.050 6.676 -3.490 1.00 57.47 103 THR A C 1
ATOM 847 O O . THR A 1 103 ? -28.715 7.712 -3.492 1.00 57.47 103 THR A O 1
ATOM 850 N N . LEU A 1 104 ? -28.021 5.839 -4.536 1.00 61.03 104 LEU A N 1
ATOM 851 C CA . LEU A 1 104 ? -28.775 6.018 -5.780 1.00 61.03 104 LEU A CA 1
ATOM 852 C C . LEU A 1 104 ? -30.187 5.415 -5.725 1.00 61.03 104 LEU A C 1
ATOM 854 O O . LEU A 1 104 ? -30.981 5.681 -6.626 1.00 61.03 104 LEU A O 1
ATOM 858 N N . ASP A 1 105 ? -30.512 4.641 -4.685 1.00 58.59 105 ASP A N 1
ATOM 859 C CA . ASP A 1 105 ? -31.859 4.117 -4.455 1.00 58.59 105 ASP A CA 1
ATOM 860 C C . ASP A 1 105 ? -32.482 4.767 -3.202 1.00 58.59 105 ASP A C 1
ATOM 862 O O . ASP A 1 105 ? -32.269 4.305 -2.077 1.00 58.59 105 ASP A O 1
ATOM 866 N N . PRO A 1 106 ? -33.269 5.850 -3.361 1.00 56.03 106 PRO A N 1
ATOM 867 C CA . PRO A 1 106 ? -33.855 6.590 -2.245 1.00 56.03 106 PRO A CA 1
ATOM 868 C C . PRO A 1 106 ? -34.932 5.807 -1.473 1.00 56.03 106 PRO A C 1
ATOM 870 O O . PRO A 1 106 ? -35.461 6.330 -0.491 1.00 56.03 106 PRO A O 1
ATOM 873 N N . THR A 1 107 ? -35.278 4.583 -1.893 1.00 57.44 107 THR A N 1
ATOM 874 C CA . THR A 1 107 ? -36.239 3.724 -1.183 1.00 57.44 107 THR A CA 1
ATOM 875 C C . THR A 1 107 ? -35.592 2.834 -0.117 1.00 57.44 107 THR A C 1
ATOM 877 O O . THR A 1 107 ? -36.289 2.349 0.778 1.00 57.44 107 THR A O 1
ATOM 880 N N . LEU A 1 108 ? -34.261 2.687 -0.131 1.00 56.09 108 LEU A N 1
ATOM 881 C CA . LEU A 1 108 ? -33.514 2.039 0.944 1.00 56.09 108 LEU A CA 1
ATOM 882 C C . LEU A 1 108 ? -33.337 3.025 2.110 1.00 56.09 108 LEU A C 1
ATOM 884 O O . LEU A 1 108 ? -32.448 3.881 2.115 1.00 56.09 108 LEU A O 1
ATOM 888 N N . SER A 1 109 ? -34.228 2.899 3.101 1.00 54.50 109 SER A N 1
ATOM 889 C CA . SER A 1 109 ? -34.141 3.553 4.415 1.00 54.50 109 SER A CA 1
ATOM 890 C C . SER A 1 109 ? -32.699 3.554 4.937 1.00 54.50 109 SER A C 1
ATOM 892 O O . SER A 1 109 ? -31.982 2.562 4.795 1.00 54.50 109 SER A O 1
ATOM 894 N N . THR A 1 110 ? -32.272 4.651 5.573 1.00 60.41 110 THR A N 1
ATOM 895 C CA . THR A 1 110 ? -30.982 4.696 6.274 1.00 60.41 110 THR A CA 1
ATOM 896 C C . THR A 1 110 ? -30.869 3.485 7.197 1.00 60.41 110 THR A C 1
ATOM 898 O O . THR A 1 110 ? -31.751 3.309 8.040 1.00 60.41 110 THR A O 1
ATOM 901 N N . SER A 1 111 ? -29.818 2.665 7.050 1.00 66.12 111 SER A N 1
ATOM 902 C CA . SER A 1 111 ? -29.608 1.490 7.906 1.00 66.12 111 SER A CA 1
ATOM 903 C C . SER A 1 111 ? -29.806 1.874 9.371 1.00 66.12 111 SER A C 1
ATOM 905 O O . SER A 1 111 ? -29.210 2.854 9.837 1.00 66.12 111 SER A O 1
ATOM 907 N N . ALA A 1 112 ? -30.672 1.136 10.071 1.00 76.81 112 ALA A N 1
ATOM 908 C CA . ALA A 1 112 ? -30.918 1.361 11.488 1.00 76.81 112 ALA A CA 1
ATOM 909 C C . ALA A 1 112 ? -29.581 1.344 12.238 1.00 76.81 112 ALA A C 1
ATOM 911 O O . ALA A 1 112 ? -28.666 0.600 11.875 1.00 76.81 112 ALA A O 1
ATOM 912 N N . LYS A 1 113 ? -29.433 2.221 13.231 1.00 83.94 113 LYS A N 1
ATOM 913 C CA . LYS A 1 113 ? -28.231 2.237 14.066 1.00 83.94 113 LYS A CA 1
ATOM 914 C C . LYS A 1 113 ? -28.085 0.898 14.790 1.00 83.94 113 LYS A C 1
ATOM 916 O O . LYS A 1 113 ? -29.071 0.214 15.044 1.00 83.94 113 LYS A O 1
ATOM 921 N N . VAL A 1 114 ? -26.850 0.532 15.110 1.00 85.56 114 VAL A N 1
ATOM 922 C CA . VAL A 1 114 ? -26.575 -0.690 15.868 1.00 85.56 114 VAL A CA 1
ATOM 923 C C . VAL A 1 114 ? -27.067 -0.493 17.310 1.00 85.56 114 VAL A C 1
ATOM 925 O O . VAL A 1 114 ? -26.735 0.539 17.906 1.00 85.56 114 VAL A O 1
ATOM 928 N N . PRO A 1 115 ? -27.843 -1.431 17.886 1.00 86.94 115 PRO A N 1
ATOM 929 C CA . PRO A 1 115 ? -28.255 -1.358 19.285 1.00 86.94 115 PRO A CA 1
ATOM 930 C C . PRO A 1 115 ? -27.043 -1.320 20.219 1.00 86.94 115 PRO A C 1
ATOM 932 O O . PRO A 1 115 ? -26.082 -2.060 20.018 1.00 86.94 115 PRO A O 1
ATOM 935 N N . ILE A 1 116 ? -27.089 -0.483 21.258 1.00 85.69 116 ILE A N 1
ATOM 936 C CA . ILE A 1 116 ? -25.975 -0.339 22.213 1.00 85.69 116 ILE A CA 1
ATOM 937 C C . ILE A 1 116 ? -25.650 -1.650 22.940 1.00 85.69 116 ILE A C 1
ATOM 939 O O . ILE A 1 116 ? -24.481 -1.954 23.152 1.00 85.69 116 ILE A O 1
ATOM 943 N N . ASP A 1 117 ? -26.669 -2.460 23.231 1.00 85.56 117 ASP A N 1
ATOM 944 C CA . ASP A 1 117 ? -26.531 -3.747 23.924 1.00 85.56 117 ASP A CA 1
ATOM 945 C C . ASP A 1 117 ? -25.821 -4.812 23.068 1.00 85.56 117 ASP A C 1
ATOM 947 O O . ASP A 1 117 ? -25.431 -5.859 23.575 1.00 85.56 117 ASP A O 1
ATOM 951 N N . ALA A 1 118 ? -25.643 -4.556 21.767 1.00 84.00 118 ALA A N 1
ATOM 952 C CA . ALA A 1 118 ? -24.891 -5.411 20.853 1.00 84.00 118 ALA A CA 1
ATOM 953 C C . ALA A 1 118 ? -23.417 -4.988 20.710 1.00 84.00 118 ALA A C 1
ATOM 955 O O . ALA A 1 118 ? -22.701 -5.567 19.892 1.00 84.00 118 ALA A O 1
ATOM 956 N N . ILE A 1 119 ? -22.971 -3.965 21.453 1.00 89.31 119 ILE A N 1
ATOM 957 C CA . ILE A 1 119 ? -21.625 -3.396 21.361 1.00 89.31 119 ILE A CA 1
ATOM 958 C C . ILE A 1 119 ? -20.839 -3.664 22.645 1.00 89.31 119 ILE A C 1
ATOM 960 O O . ILE A 1 119 ? -21.101 -3.098 23.704 1.00 89.31 119 ILE A O 1
ATOM 964 N N . TYR A 1 120 ? -19.792 -4.466 22.502 1.00 89.19 120 TYR A N 1
ATOM 965 C CA . TYR A 1 120 ? -18.816 -4.799 23.529 1.00 89.19 120 TYR A CA 1
ATOM 966 C C . TYR A 1 120 ? -17.434 -4.423 23.009 1.00 89.19 120 TYR A C 1
ATOM 968 O O . TYR A 1 120 ? -16.902 -5.051 22.100 1.00 89.19 120 TYR A O 1
ATOM 976 N N . ILE A 1 121 ? -16.849 -3.356 23.549 1.00 89.69 121 ILE A N 1
ATOM 977 C CA . ILE A 1 121 ? -15.553 -2.850 23.094 1.00 89.69 121 ILE A CA 1
ATOM 978 C C . ILE A 1 121 ? -14.548 -2.966 24.224 1.00 89.69 121 ILE A C 1
ATOM 980 O O . ILE A 1 121 ? -14.743 -2.408 25.300 1.00 89.69 121 ILE A O 1
ATOM 984 N N . PHE A 1 122 ? -13.457 -3.661 23.933 1.00 89.56 122 PHE A N 1
ATOM 985 C CA . PHE A 1 122 ? -12.284 -3.743 24.777 1.00 89.56 122 PHE A CA 1
ATOM 986 C C . PHE A 1 122 ? -11.158 -2.932 24.130 1.00 89.56 122 PHE A C 1
ATOM 988 O O . PHE A 1 122 ? -11.021 -2.926 22.905 1.00 89.56 122 PHE A O 1
ATOM 995 N N . ALA A 1 123 ? -10.394 -2.208 24.945 1.00 91.25 123 ALA A N 1
ATOM 996 C CA . ALA A 1 123 ? -9.278 -1.398 24.483 1.00 91.25 123 ALA A CA 1
ATOM 997 C C . ALA A 1 123 ? -8.112 -1.519 25.460 1.00 91.25 123 ALA A C 1
ATOM 999 O O . ALA A 1 123 ? -8.146 -0.952 26.548 1.00 91.25 123 ALA A O 1
ATOM 1000 N N . ASP A 1 124 ? -7.093 -2.255 25.040 1.00 93.50 124 ASP A N 1
ATOM 1001 C CA . ASP A 1 124 ? -5.848 -2.478 25.760 1.00 93.50 124 ASP A CA 1
ATOM 1002 C C . ASP A 1 124 ? -4.700 -1.847 24.974 1.00 93.50 124 ASP A C 1
ATOM 1004 O O . ASP A 1 124 ? -4.430 -2.175 23.811 1.00 93.50 124 ASP A O 1
ATOM 1008 N N . GLU A 1 125 ? -4.060 -0.875 25.615 1.00 94.88 125 GLU A N 1
ATOM 1009 C CA . GLU A 1 125 ? -2.977 -0.106 25.026 1.00 94.88 125 GLU A CA 1
ATOM 1010 C C . GLU A 1 125 ? -1.704 -0.942 24.845 1.00 94.88 125 GLU A C 1
ATOM 1012 O O . GLU A 1 125 ? -1.030 -0.809 23.820 1.00 94.88 125 GLU A O 1
ATOM 1017 N N . ASP A 1 126 ? -1.389 -1.836 25.781 1.00 94.19 126 ASP A N 1
ATOM 1018 C CA . ASP A 1 126 ? -0.194 -2.679 25.725 1.00 94.19 126 ASP A CA 1
ATOM 1019 C C . ASP A 1 126 ? -0.307 -3.706 24.592 1.00 94.19 126 ASP A C 1
ATOM 1021 O O . ASP A 1 126 ? 0.628 -3.889 23.800 1.00 94.19 126 ASP A O 1
ATOM 1025 N N . ALA A 1 127 ? -1.482 -4.321 24.446 1.00 93.50 127 ALA A N 1
ATOM 1026 C CA . ALA A 1 127 ? -1.801 -5.236 23.356 1.00 93.50 127 ALA A CA 1
ATOM 1027 C C . ALA A 1 127 ? -1.708 -4.546 21.986 1.00 93.50 127 ALA A C 1
ATOM 1029 O O . ALA A 1 127 ? -1.090 -5.069 21.043 1.00 93.50 127 ALA A O 1
ATOM 1030 N N . TYR A 1 128 ? -2.260 -3.333 21.890 1.00 96.00 128 TYR A N 1
ATOM 1031 C CA . TYR A 1 128 ? -2.191 -2.533 20.675 1.00 96.00 128 TYR A CA 1
ATOM 1032 C C . TYR A 1 128 ? -0.750 -2.124 20.350 1.00 96.00 128 TYR A C 1
ATOM 1034 O O . TYR A 1 128 ? -0.297 -2.286 19.213 1.00 96.00 128 TYR A O 1
ATOM 1042 N N . ASN A 1 129 ? 0.009 -1.644 21.338 1.00 95.69 129 ASN A N 1
ATOM 1043 C CA . ASN A 1 129 ? 1.394 -1.210 21.158 1.00 95.69 129 ASN A CA 1
ATOM 1044 C C . ASN A 1 129 ? 2.318 -2.366 20.756 1.00 95.69 129 ASN A C 1
ATOM 1046 O O . ASN A 1 129 ? 3.176 -2.182 19.884 1.00 95.69 129 ASN A O 1
ATOM 1050 N N . LYS A 1 130 ? 2.104 -3.572 21.295 1.00 95.31 130 LYS A N 1
ATOM 1051 C CA . LYS A 1 130 ? 2.793 -4.787 20.839 1.00 95.31 130 LYS A CA 1
ATOM 1052 C C . LYS A 1 130 ? 2.512 -5.062 19.361 1.00 95.31 130 LYS A C 1
ATOM 1054 O O . LYS A 1 130 ? 3.446 -5.187 18.567 1.00 95.31 130 LYS A O 1
ATOM 1059 N N . THR A 1 131 ? 1.238 -5.073 18.967 1.00 95.12 131 THR A N 1
ATOM 1060 C CA . THR A 1 131 ? 0.840 -5.295 17.566 1.00 95.12 131 THR A CA 1
ATOM 1061 C C . THR A 1 131 ? 1.398 -4.215 16.638 1.00 95.12 131 THR A C 1
ATOM 1063 O O . THR A 1 131 ? 1.821 -4.505 15.515 1.00 95.12 131 THR A O 1
ATOM 1066 N N . ARG A 1 132 ? 1.439 -2.965 17.106 1.00 95.56 132 ARG A N 1
ATOM 1067 C CA . ARG A 1 132 ? 1.998 -1.822 16.383 1.00 95.56 132 ARG A CA 1
ATOM 1068 C C . ARG A 1 132 ? 3.498 -1.961 16.151 1.00 95.56 132 ARG A C 1
ATOM 1070 O O . ARG A 1 132 ? 3.956 -1.644 15.053 1.00 95.56 132 ARG A O 1
ATOM 1077 N N . LEU A 1 133 ? 4.251 -2.455 17.133 1.00 96.75 133 LEU A N 1
ATOM 1078 C CA . LEU A 1 133 ? 5.681 -2.723 16.981 1.00 96.75 133 LEU A CA 1
ATOM 1079 C C . LEU A 1 133 ? 5.942 -3.844 15.966 1.00 96.75 133 LEU A C 1
ATOM 1081 O O . LEU A 1 133 ? 6.769 -3.674 15.072 1.00 96.75 133 LEU A O 1
ATOM 1085 N N . GLU A 1 134 ? 5.204 -4.951 16.056 1.00 96.44 134 GLU A N 1
ATOM 1086 C CA . GLU A 1 134 ? 5.299 -6.054 15.090 1.00 96.44 134 GLU A CA 1
ATOM 1087 C C . GLU A 1 134 ? 4.954 -5.589 13.668 1.00 96.44 134 GLU A C 1
ATOM 1089 O O . GLU A 1 134 ? 5.665 -5.887 12.709 1.00 96.44 134 GLU A O 1
ATOM 1094 N N . HIS A 1 135 ? 3.882 -4.807 13.516 1.00 96.69 135 HIS A N 1
ATOM 1095 C CA . HIS A 1 135 ? 3.484 -4.252 12.222 1.00 96.69 135 HIS A CA 1
ATOM 1096 C C . HIS A 1 135 ? 4.534 -3.292 11.665 1.00 96.69 135 HIS A C 1
ATOM 1098 O O . HIS A 1 135 ? 4.833 -3.339 10.474 1.00 96.69 135 HIS A O 1
ATOM 1104 N N . LYS A 1 136 ? 5.134 -2.449 12.515 1.00 97.44 136 LYS A N 1
ATOM 1105 C CA . LYS A 1 136 ? 6.228 -1.556 12.119 1.00 97.44 136 LYS A CA 1
ATOM 1106 C C . LYS A 1 136 ? 7.388 -2.346 11.505 1.00 97.44 136 LYS A C 1
ATOM 1108 O O . LYS A 1 136 ? 7.832 -1.983 10.421 1.00 97.44 136 LYS A O 1
ATOM 1113 N N . GLN A 1 137 ? 7.801 -3.448 12.130 1.00 97.81 137 GLN A N 1
ATOM 1114 C CA . GLN A 1 137 ? 8.855 -4.320 11.593 1.00 97.81 137 GLN A CA 1
ATOM 1115 C C . GLN A 1 137 ? 8.472 -4.925 10.234 1.00 97.81 137 GLN A C 1
ATOM 1117 O O . GLN A 1 137 ? 9.309 -5.021 9.342 1.00 97.81 137 GLN A O 1
ATOM 1122 N N . MET A 1 138 ? 7.202 -5.298 10.036 1.00 97.62 138 MET A N 1
ATOM 1123 C CA . MET A 1 138 ? 6.724 -5.793 8.736 1.00 97.62 138 MET A CA 1
ATOM 1124 C C . MET A 1 138 ? 6.758 -4.713 7.649 1.00 97.62 138 MET A C 1
ATOM 1126 O O . MET A 1 138 ? 7.107 -5.008 6.505 1.00 97.62 138 MET A O 1
ATOM 1130 N N . VAL A 1 139 ? 6.405 -3.470 7.993 1.00 97.81 139 VAL A N 1
ATOM 1131 C CA . VAL A 1 139 ? 6.498 -2.329 7.071 1.00 97.81 139 VAL A CA 1
ATOM 1132 C C . VAL A 1 139 ? 7.957 -2.047 6.719 1.00 97.81 139 VAL A C 1
ATOM 1134 O O . VAL A 1 139 ? 8.269 -1.903 5.541 1.00 97.81 139 VAL A O 1
ATOM 1137 N N . GLU A 1 140 ? 8.857 -2.027 7.703 1.00 97.69 140 GLU A N 1
ATOM 1138 C CA . GLU A 1 140 ? 10.299 -1.843 7.485 1.00 97.69 140 GLU A CA 1
ATOM 1139 C C . GLU A 1 140 ? 10.869 -2.944 6.579 1.00 97.69 140 GLU A C 1
ATOM 1141 O O . GLU A 1 140 ? 11.464 -2.638 5.548 1.00 97.69 140 GLU A O 1
ATOM 1146 N N . ALA A 1 141 ? 10.565 -4.216 6.858 1.00 97.75 141 ALA A N 1
ATOM 1147 C CA . ALA A 1 141 ? 10.987 -5.343 6.024 1.00 97.75 141 ALA A CA 1
ATOM 1148 C C . ALA A 1 141 ? 10.442 -5.268 4.585 1.00 97.75 141 ALA A C 1
ATOM 1150 O O . ALA A 1 141 ? 11.120 -5.655 3.633 1.00 97.75 141 ALA A O 1
ATOM 1151 N N . TYR A 1 142 ? 9.222 -4.762 4.392 1.00 97.81 142 TYR A N 1
ATOM 1152 C CA . TYR A 1 142 ? 8.674 -4.515 3.057 1.00 97.81 142 TYR A CA 1
ATOM 1153 C C . TYR A 1 142 ? 9.419 -3.392 2.323 1.00 97.81 142 TYR A C 1
ATOM 1155 O O . TYR A 1 142 ? 9.745 -3.548 1.140 1.00 97.81 142 TYR A O 1
ATOM 1163 N N . LEU A 1 143 ? 9.691 -2.282 3.018 1.00 97.62 143 LEU A N 1
ATOM 1164 C CA . LEU A 1 143 ? 10.381 -1.119 2.463 1.00 97.62 143 LEU A CA 1
ATOM 1165 C C . LEU A 1 143 ? 11.827 -1.443 2.077 1.00 97.62 143 LEU A C 1
ATOM 1167 O O . LEU A 1 143 ? 12.276 -1.004 1.022 1.00 97.62 143 LEU A O 1
ATOM 1171 N N . GLU A 1 144 ? 12.525 -2.226 2.898 1.00 96.69 144 GLU A N 1
ATOM 1172 C CA . GLU A 1 144 ? 13.902 -2.682 2.662 1.00 96.69 144 GLU A CA 1
ATOM 1173 C C . GLU A 1 144 ? 13.987 -3.875 1.701 1.00 96.69 144 GLU A C 1
ATOM 1175 O O . GLU A 1 144 ? 15.015 -4.090 1.065 1.00 96.69 144 GLU A O 1
ATOM 1180 N N . GLY A 1 145 ? 12.907 -4.648 1.581 1.00 96.38 145 GLY A N 1
ATOM 1181 C CA . GLY A 1 145 ? 12.812 -5.804 0.699 1.00 96.38 145 GLY A CA 1
ATOM 1182 C C . GLY A 1 145 ? 12.193 -5.449 -0.648 1.00 96.38 145 GLY A C 1
ATOM 1183 O O . GLY A 1 145 ? 12.818 -4.828 -1.507 1.00 96.38 145 GLY A O 1
ATOM 1184 N N . LYS A 1 146 ? 10.944 -5.874 -0.853 1.00 95.88 146 LYS A N 1
ATOM 1185 C CA . LYS A 1 146 ? 10.268 -5.814 -2.159 1.00 95.88 146 LYS A CA 1
ATOM 1186 C C . LYS A 1 146 ? 10.197 -4.406 -2.746 1.00 95.88 146 LYS A C 1
ATOM 1188 O O . LYS A 1 146 ? 10.439 -4.230 -3.936 1.00 95.88 146 LYS A O 1
ATOM 1193 N N . PHE A 1 147 ? 9.897 -3.403 -1.922 1.00 96.75 147 PHE A N 1
ATOM 1194 C CA . PHE A 1 147 ? 9.816 -2.026 -2.403 1.00 96.75 147 PHE A CA 1
ATOM 1195 C C . PHE A 1 147 ? 11.194 -1.481 -2.802 1.00 96.75 147 PHE A C 1
ATOM 1197 O O . PHE A 1 147 ? 11.323 -0.775 -3.801 1.00 96.75 147 PHE A O 1
ATOM 1204 N N . HIS A 1 148 ? 12.246 -1.844 -2.064 1.00 96.06 148 HIS A N 1
ATOM 1205 C CA . HIS A 1 148 ? 13.612 -1.486 -2.429 1.00 96.06 148 HIS A CA 1
ATOM 1206 C C . HIS A 1 148 ? 14.051 -2.150 -3.737 1.00 96.06 148 HIS A C 1
ATOM 1208 O O . HIS A 1 148 ? 14.627 -1.477 -4.590 1.00 96.06 148 HIS A O 1
ATOM 1214 N N . VAL A 1 149 ? 13.753 -3.443 -3.914 1.00 95.94 149 VAL A N 1
ATOM 1215 C CA . VAL A 1 149 ? 14.038 -4.184 -5.155 1.00 95.94 149 VAL A CA 1
ATOM 1216 C C . VAL A 1 149 ? 13.369 -3.500 -6.343 1.00 95.94 149 VAL A C 1
ATOM 1218 O O . VAL A 1 149 ? 14.055 -3.173 -7.307 1.00 95.94 149 VAL A O 1
ATOM 1221 N N . TRP A 1 150 ? 12.078 -3.176 -6.232 1.00 96.44 150 TRP A N 1
ATOM 1222 C CA . TRP A 1 150 ? 11.351 -2.399 -7.238 1.00 96.44 150 TRP A CA 1
ATOM 1223 C C . TRP A 1 150 ? 12.090 -1.107 -7.636 1.00 96.44 150 TRP A C 1
ATOM 1225 O O . TRP A 1 150 ? 12.382 -0.877 -8.814 1.00 96.44 150 TRP A O 1
ATOM 1235 N N . LEU A 1 151 ? 12.456 -0.277 -6.652 1.00 96.00 151 LEU A N 1
ATOM 1236 C CA . LEU A 1 151 ? 13.157 0.985 -6.903 1.00 96.00 151 LEU A CA 1
ATOM 1237 C C . LEU A 1 151 ? 14.551 0.773 -7.508 1.00 96.00 151 LEU A C 1
ATOM 1239 O O . LEU A 1 151 ? 15.002 1.576 -8.331 1.00 96.00 151 LEU A O 1
ATOM 1243 N N . SER A 1 152 ? 15.251 -0.280 -7.090 1.00 96.25 152 SER A N 1
ATOM 1244 C CA . SER A 1 152 ? 16.568 -0.643 -7.608 1.00 96.25 152 SER A CA 1
ATOM 1245 C C . SER A 1 152 ? 16.493 -1.048 -9.079 1.00 96.25 152 SER A C 1
ATOM 1247 O O . SER A 1 152 ? 17.266 -0.537 -9.890 1.00 96.25 152 SER A O 1
ATOM 1249 N N . GLU A 1 153 ? 15.525 -1.886 -9.452 1.00 95.81 153 GLU A N 1
ATOM 1250 C CA . GLU A 1 153 ? 15.322 -2.322 -10.838 1.00 95.81 153 GLU A CA 1
ATOM 1251 C C . GLU A 1 153 ? 14.918 -1.152 -11.751 1.00 95.81 153 GLU A C 1
ATOM 1253 O O . GLU A 1 153 ? 15.477 -0.975 -12.837 1.00 95.81 153 GLU A O 1
ATOM 1258 N N . CYS A 1 154 ? 14.055 -0.250 -11.270 1.00 95.81 154 CYS A N 1
ATOM 1259 C CA . CYS A 1 154 ? 13.736 1.000 -11.970 1.00 95.81 154 CYS A CA 1
ATOM 1260 C C . CYS A 1 154 ? 14.992 1.847 -12.263 1.00 95.81 154 CYS A C 1
ATOM 1262 O O . CYS A 1 154 ? 15.169 2.405 -13.354 1.00 95.81 154 CYS A O 1
ATOM 1264 N N . ARG A 1 155 ? 15.921 1.941 -11.302 1.00 94.81 155 ARG A N 1
ATOM 1265 C CA . ARG A 1 155 ? 17.208 2.629 -11.511 1.00 94.81 155 ARG A CA 1
ATOM 1266 C C . ARG A 1 155 ? 18.099 1.868 -12.489 1.00 94.81 155 ARG A C 1
ATOM 1268 O O . ARG A 1 155 ? 18.708 2.495 -13.358 1.00 94.81 155 ARG A O 1
ATOM 1275 N N . ALA A 1 156 ? 18.161 0.543 -12.378 1.00 95.44 156 ALA A N 1
ATOM 1276 C CA . ALA A 1 156 ? 18.959 -0.307 -13.253 1.00 95.44 156 ALA A CA 1
ATOM 1277 C C . ALA A 1 156 ? 18.540 -0.162 -14.723 1.00 95.44 156 ALA A C 1
ATOM 1279 O O . ALA A 1 156 ? 19.403 -0.095 -15.599 1.00 95.44 156 ALA A O 1
ATOM 1280 N N . ILE A 1 157 ? 17.244 -0.009 -15.002 1.00 94.81 157 ILE A N 1
ATOM 1281 C CA . ILE A 1 157 ? 16.729 0.241 -16.355 1.00 94.81 157 ILE A CA 1
ATOM 1282 C C . ILE A 1 157 ? 17.173 1.587 -16.908 1.00 94.81 157 ILE A C 1
ATOM 1284 O O . ILE A 1 157 ? 17.596 1.651 -18.061 1.00 94.81 157 ILE A O 1
ATOM 1288 N N . ASN A 1 158 ? 17.145 2.651 -16.105 1.00 91.31 158 ASN A N 1
ATOM 1289 C CA . ASN A 1 158 ? 17.656 3.952 -16.542 1.00 91.31 158 ASN A CA 1
ATOM 1290 C C . ASN A 1 158 ? 19.148 3.878 -16.892 1.00 91.31 158 ASN A C 1
ATOM 1292 O O . ASN A 1 158 ? 19.574 4.379 -17.935 1.00 91.31 158 ASN A O 1
ATOM 1296 N N . VAL A 1 159 ? 19.936 3.191 -16.059 1.00 92.31 159 VAL A N 1
ATOM 1297 C CA . VAL A 1 159 ? 21.367 2.956 -16.297 1.00 92.31 159 VAL A CA 1
ATOM 1298 C C . VAL A 1 159 ? 21.582 2.119 -17.562 1.00 92.31 159 VAL A C 1
ATOM 1300 O O . VAL A 1 159 ? 22.415 2.465 -18.403 1.00 92.31 159 VAL A O 1
ATOM 1303 N N . LEU A 1 160 ? 20.808 1.048 -17.744 1.00 93.31 160 LEU A N 1
ATOM 1304 C CA . LEU A 1 160 ? 20.861 0.183 -18.920 1.00 93.31 160 LEU A CA 1
ATOM 1305 C C . LEU A 1 160 ? 20.494 0.945 -20.199 1.00 93.31 160 LEU A C 1
ATOM 1307 O O . LEU A 1 160 ? 21.204 0.833 -21.201 1.00 93.31 160 LEU A O 1
ATOM 1311 N N . ALA A 1 161 ? 19.416 1.727 -20.181 1.00 91.19 161 ALA A N 1
ATOM 1312 C CA . ALA A 1 161 ? 18.980 2.539 -21.310 1.00 91.19 161 ALA A CA 1
ATOM 1313 C C . ALA A 1 161 ? 20.060 3.556 -21.693 1.00 91.19 161 ALA A C 1
ATOM 1315 O O . ALA A 1 161 ? 20.480 3.599 -22.849 1.00 91.19 161 ALA A O 1
ATOM 1316 N N . HIS A 1 162 ? 20.604 4.281 -20.713 1.00 89.50 162 HIS A N 1
ATOM 1317 C CA . HIS A 1 162 ? 21.711 5.206 -20.934 1.00 89.50 162 HIS A CA 1
ATOM 1318 C C . HIS A 1 162 ? 22.923 4.507 -21.568 1.00 89.50 162 HIS A C 1
ATOM 1320 O O . HIS A 1 162 ? 23.409 4.919 -22.620 1.00 89.50 162 HIS A O 1
ATOM 1326 N N . HIS A 1 163 ? 23.390 3.399 -20.986 1.00 88.06 163 HIS A N 1
ATOM 1327 C CA . HIS A 1 163 ? 24.555 2.685 -21.508 1.00 88.06 163 HIS A CA 1
ATOM 1328 C C . HIS A 1 163 ? 24.341 2.076 -22.891 1.00 88.06 163 HIS A C 1
ATOM 1330 O O . HIS A 1 163 ? 25.298 1.948 -23.645 1.00 88.06 163 HIS A O 1
ATOM 1336 N N . THR A 1 164 ? 23.128 1.656 -23.234 1.00 87.19 164 THR A N 1
ATOM 1337 C CA . THR A 1 164 ? 22.865 0.983 -24.515 1.00 87.19 164 THR A CA 1
ATOM 1338 C C . THR A 1 164 ? 22.555 1.965 -25.644 1.00 87.19 164 THR A C 1
ATOM 1340 O O . THR A 1 164 ? 22.840 1.673 -26.810 1.00 87.19 164 THR A O 1
ATOM 1343 N N . MET A 1 165 ? 22.017 3.140 -25.317 1.00 85.94 165 MET A N 1
ATOM 1344 C CA . MET A 1 165 ? 21.571 4.137 -26.293 1.00 85.94 165 MET A CA 1
ATOM 1345 C C . MET A 1 165 ? 22.583 5.272 -26.488 1.00 85.94 165 MET A C 1
ATOM 1347 O O . MET A 1 165 ? 22.671 5.793 -27.595 1.00 85.94 165 MET A O 1
ATOM 1351 N N . SER A 1 166 ? 23.401 5.585 -25.477 1.00 80.56 166 SER A N 1
ATOM 1352 C CA . SER A 1 166 ? 24.452 6.618 -25.545 1.00 80.56 166 SER A CA 1
ATOM 1353 C C . SER A 1 166 ? 25.848 6.063 -25.870 1.00 80.56 166 SER A C 1
ATOM 1355 O O . SER A 1 166 ? 26.835 6.797 -25.864 1.00 80.56 166 SER A O 1
ATOM 1357 N N . ASN A 1 167 ? 25.984 4.752 -26.109 1.00 78.44 167 ASN A N 1
ATOM 1358 C CA . ASN A 1 167 ? 27.278 4.142 -26.429 1.00 78.44 167 ASN A CA 1
ATOM 1359 C C . ASN A 1 167 ? 27.726 4.524 -27.852 1.00 78.44 167 ASN A C 1
ATOM 1361 O O . ASN A 1 167 ? 26.971 4.266 -28.790 1.00 78.44 167 ASN A O 1
ATOM 1365 N N . PRO A 1 168 ? 28.970 5.004 -28.057 1.00 70.19 168 PRO A N 1
ATOM 1366 C CA . PRO A 1 168 ? 29.508 5.341 -29.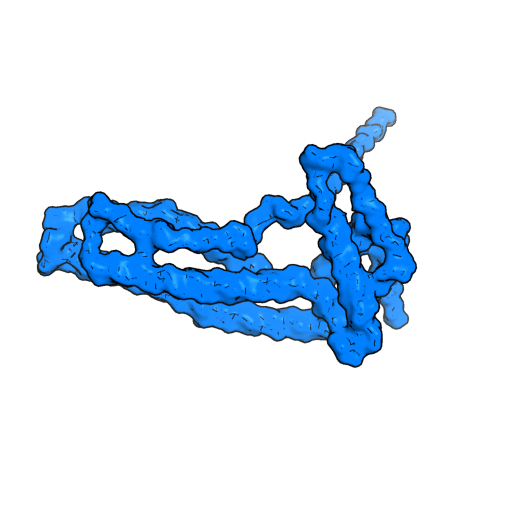380 1.00 70.19 168 PRO A CA 1
ATOM 1367 C C . PRO A 1 168 ? 29.429 4.218 -30.422 1.00 70.19 168 PRO A C 1
ATOM 1369 O O . PRO A 1 168 ? 29.400 4.485 -31.617 1.00 70.19 168 PRO A O 1
ATOM 1372 N N . ARG A 1 169 ? 29.406 2.957 -29.976 1.00 72.75 169 ARG A N 1
ATOM 1373 C CA . ARG A 1 169 ? 29.302 1.762 -30.829 1.00 72.75 169 ARG A CA 1
ATOM 1374 C C . ARG A 1 169 ? 27.857 1.338 -31.112 1.00 72.75 169 ARG A C 1
ATOM 1376 O O . ARG A 1 169 ? 27.642 0.389 -31.859 1.00 72.75 169 ARG A O 1
ATOM 1383 N N . SER A 1 170 ? 26.871 1.987 -30.496 1.00 71.44 170 SER A N 1
ATOM 1384 C CA . SER A 1 170 ? 25.454 1.695 -30.706 1.00 71.44 170 SER A CA 1
ATOM 1385 C C . SER A 1 170 ? 24.972 2.321 -32.008 1.00 71.44 170 SER A C 1
ATOM 1387 O O . SER A 1 170 ? 25.150 3.516 -32.234 1.00 71.44 170 SER A O 1
ATOM 1389 N N . LEU A 1 171 ? 24.276 1.539 -32.837 1.00 68.44 171 LEU A N 1
ATOM 1390 C CA . LEU A 1 171 ? 23.635 2.035 -34.063 1.00 68.44 171 LEU A CA 1
ATOM 1391 C C . LEU A 1 171 ? 22.571 3.116 -33.782 1.00 68.44 171 LEU A C 1
ATOM 1393 O O . LEU A 1 171 ? 22.187 3.852 -34.688 1.00 68.44 171 LEU A O 1
ATOM 1397 N N . LEU A 1 172 ? 22.104 3.223 -32.531 1.00 70.19 172 LEU A N 1
ATOM 1398 C CA . LEU A 1 172 ? 21.135 4.227 -32.086 1.00 70.19 172 LEU A CA 1
ATOM 1399 C C . LEU A 1 172 ? 21.780 5.556 -31.664 1.00 70.19 172 LEU A C 1
ATOM 1401 O O . LEU A 1 172 ? 21.087 6.570 -31.647 1.00 70.19 172 LEU A O 1
ATOM 1405 N N . ASN A 1 173 ? 23.088 5.582 -31.385 1.00 66.38 173 ASN A N 1
ATOM 1406 C CA . ASN A 1 173 ? 23.794 6.786 -30.930 1.00 66.38 173 ASN A CA 1
ATOM 1407 C C . ASN A 1 173 ? 23.863 7.886 -32.005 1.00 66.38 173 ASN A C 1
ATOM 1409 O O . ASN A 1 173 ? 24.044 9.060 -31.701 1.00 66.38 173 ASN A O 1
ATOM 1413 N N . ASN A 1 174 ? 23.652 7.524 -33.272 1.00 64.88 174 ASN A N 1
ATOM 1414 C CA . ASN A 1 174 ? 23.612 8.473 -34.385 1.00 64.88 174 ASN A CA 1
ATOM 1415 C C . ASN A 1 174 ? 22.356 9.367 -34.376 1.00 64.88 174 ASN A C 1
ATOM 1417 O O . ASN A 1 174 ? 22.244 10.259 -35.214 1.00 64.88 174 ASN A O 1
ATOM 1421 N N . ASN A 1 175 ? 21.403 9.137 -33.462 1.00 71.94 175 ASN A N 1
ATOM 1422 C CA . ASN A 1 175 ? 20.214 9.966 -33.309 1.00 71.94 175 ASN A CA 1
ATOM 1423 C C . ASN A 1 175 ? 20.011 10.384 -31.834 1.00 71.94 175 ASN A C 1
ATOM 1425 O O . ASN A 1 175 ? 19.459 9.609 -31.048 1.00 71.94 175 ASN A O 1
ATOM 1429 N N . PRO A 1 176 ? 20.380 11.622 -31.450 1.00 68.81 176 PRO A N 1
ATOM 1430 C CA . PRO A 1 176 ? 20.280 12.096 -30.066 1.00 68.81 176 PRO A CA 1
ATOM 1431 C C . PRO A 1 176 ? 18.834 12.159 -29.540 1.00 68.81 176 PRO A C 1
ATOM 1433 O O . PRO A 1 176 ? 18.611 12.168 -28.329 1.00 68.81 176 PRO A O 1
ATOM 1436 N N . HIS A 1 177 ? 17.830 12.148 -30.424 1.00 80.94 177 HIS A N 1
ATOM 1437 C CA . HIS A 1 177 ? 16.422 12.144 -30.024 1.00 80.94 177 HIS A CA 1
ATOM 1438 C C . HIS A 1 177 ? 15.956 10.790 -29.476 1.00 80.94 177 HIS A C 1
ATOM 1440 O O . HIS A 1 177 ? 14.957 10.736 -28.765 1.00 80.94 177 HIS A O 1
ATOM 1446 N N . VAL A 1 178 ? 16.678 9.702 -29.759 1.00 84.00 178 VAL A N 1
ATOM 1447 C CA . VAL A 1 178 ? 16.272 8.342 -29.378 1.00 84.00 178 VAL A CA 1
ATOM 1448 C C . VAL A 1 178 ? 16.279 8.157 -27.858 1.00 84.00 178 VAL A C 1
ATOM 1450 O O . VAL A 1 178 ? 15.265 7.760 -27.285 1.00 84.00 178 VAL A O 1
ATOM 1453 N N . TYR A 1 179 ? 17.375 8.520 -27.185 1.00 86.94 179 TYR A N 1
ATOM 1454 C CA . TYR A 1 179 ? 17.441 8.484 -25.719 1.00 86.94 179 TYR A CA 1
ATOM 1455 C C . TYR A 1 179 ? 16.496 9.513 -25.082 1.00 86.94 179 TYR A C 1
ATOM 1457 O O . TYR A 1 179 ? 15.790 9.196 -24.130 1.00 86.94 179 TYR A O 1
ATOM 1465 N N . SER A 1 180 ? 16.396 10.716 -25.663 1.00 89.75 180 SER A N 1
ATOM 1466 C CA . SER A 1 180 ? 15.487 11.760 -25.170 1.00 89.75 180 SER A CA 1
ATOM 1467 C C . SER A 1 180 ? 14.017 11.321 -25.172 1.00 89.75 180 SER A C 1
ATOM 1469 O O . SER A 1 180 ? 13.309 11.572 -24.199 1.00 89.75 180 SER A O 1
ATOM 1471 N N . ASN A 1 181 ? 13.556 10.637 -26.224 1.00 91.44 181 ASN A N 1
ATOM 1472 C CA . ASN A 1 181 ? 12.180 10.143 -26.310 1.00 91.44 181 ASN A CA 1
ATOM 1473 C C . ASN A 1 181 ? 11.895 9.056 -25.269 1.00 91.44 181 ASN A C 1
ATOM 1475 O O . ASN A 1 181 ? 10.855 9.109 -24.616 1.00 91.44 181 ASN A O 1
ATOM 1479 N N . PHE A 1 182 ? 12.834 8.124 -25.062 1.00 92.69 182 PHE A N 1
ATOM 1480 C CA . PHE A 1 182 ? 12.726 7.143 -23.982 1.00 92.69 182 PHE A CA 1
ATOM 1481 C C . PHE A 1 182 ? 12.628 7.827 -22.616 1.00 92.69 182 PHE A C 1
ATOM 1483 O O . PHE A 1 182 ? 11.714 7.522 -21.858 1.00 92.69 182 PHE A O 1
ATOM 1490 N N . CYS A 1 183 ? 13.503 8.793 -22.316 1.00 91.94 183 CYS A N 1
ATOM 1491 C CA . CYS A 1 183 ? 13.458 9.510 -21.040 1.00 91.94 183 CYS A CA 1
ATOM 1492 C C . CYS A 1 183 ? 12.135 10.255 -20.834 1.00 91.94 183 CYS A C 1
ATOM 1494 O O . CYS A 1 183 ? 11.605 10.235 -19.728 1.00 91.94 183 CYS A O 1
ATOM 1496 N N . LYS A 1 184 ? 11.584 10.885 -21.881 1.00 94.06 184 LYS A N 1
ATOM 1497 C CA . LYS A 1 184 ? 10.283 11.567 -21.802 1.00 94.06 184 LYS A CA 1
ATOM 1498 C C . LYS A 1 184 ? 9.169 10.596 -21.433 1.00 94.06 184 LYS A C 1
ATOM 1500 O O . LYS A 1 184 ? 8.441 10.863 -20.486 1.00 94.06 184 LYS A O 1
ATOM 1505 N N . TRP A 1 185 ? 9.063 9.471 -22.137 1.00 94.94 185 TRP A N 1
ATOM 1506 C CA . TRP A 1 185 ? 8.080 8.439 -21.804 1.00 94.94 185 TRP A CA 1
ATOM 1507 C C . TRP A 1 185 ? 8.304 7.879 -20.395 1.00 94.94 185 TRP A C 1
ATOM 1509 O O . TRP A 1 185 ? 7.366 7.813 -19.604 1.00 94.94 185 TRP A O 1
ATOM 1519 N N . TYR A 1 186 ? 9.553 7.561 -20.043 1.00 95.06 186 TYR A N 1
ATOM 1520 C CA . TYR A 1 186 ? 9.888 6.984 -18.745 1.00 95.06 186 TYR A CA 1
ATOM 1521 C C . TYR A 1 186 ? 9.505 7.924 -17.593 1.00 95.06 186 TYR A C 1
ATOM 1523 O O . TYR A 1 186 ? 8.945 7.491 -16.592 1.00 95.06 186 TYR A O 1
ATOM 1531 N N . GLN A 1 187 ? 9.794 9.219 -17.719 1.00 93.31 187 GLN A N 1
ATOM 1532 C CA . GLN A 1 187 ? 9.545 10.202 -16.662 1.00 93.31 187 GLN A CA 1
ATOM 1533 C C . GLN A 1 187 ? 8.087 10.662 -16.602 1.00 93.31 187 GLN A C 1
ATOM 1535 O O . GLN A 1 187 ? 7.554 10.834 -15.512 1.00 93.31 187 GLN A O 1
ATOM 1540 N N . ILE A 1 188 ? 7.452 10.892 -17.753 1.00 93.19 188 ILE A N 1
ATOM 1541 C CA . ILE A 1 188 ? 6.122 11.513 -17.816 1.00 93.19 188 ILE A CA 1
ATOM 1542 C C . ILE A 1 188 ? 5.019 10.460 -17.748 1.00 93.19 188 ILE A C 1
ATOM 1544 O O . ILE A 1 188 ? 4.012 10.679 -17.087 1.00 93.19 188 ILE A O 1
ATOM 1548 N N . THR A 1 189 ? 5.192 9.329 -18.430 1.00 92.69 189 THR A N 1
ATOM 1549 C CA . THR A 1 189 ? 4.157 8.296 -18.533 1.00 92.69 189 THR A CA 1
ATOM 1550 C C . THR A 1 189 ? 4.393 7.209 -17.497 1.00 92.69 189 THR A C 1
ATOM 1552 O O . THR A 1 189 ? 3.611 7.078 -16.560 1.00 92.69 189 THR A O 1
ATOM 1555 N N . PHE A 1 190 ? 5.511 6.488 -17.608 1.00 94.50 190 PHE A N 1
ATOM 1556 C CA . PHE A 1 190 ? 5.790 5.326 -16.763 1.00 94.50 190 PHE A CA 1
ATOM 1557 C C . PHE A 1 190 ? 5.917 5.706 -15.281 1.00 94.50 190 PHE A C 1
ATOM 1559 O O . PHE A 1 190 ? 5.196 5.188 -14.434 1.00 94.50 190 PHE A O 1
ATOM 1566 N N . SER A 1 191 ? 6.781 6.673 -14.958 1.00 93.19 191 SER A N 1
ATOM 1567 C CA . SER A 1 191 ? 7.010 7.090 -13.566 1.00 93.19 191 SER A CA 1
ATOM 1568 C C . SER A 1 191 ? 5.781 7.755 -12.941 1.00 93.19 191 SER A C 1
ATOM 1570 O O . SER A 1 191 ? 5.609 7.674 -11.730 1.00 93.19 191 SER A O 1
ATOM 1572 N N . SER A 1 192 ? 4.914 8.393 -13.738 1.00 90.75 192 SER A N 1
ATOM 1573 C CA . SER A 1 192 ? 3.659 8.958 -13.228 1.00 90.75 192 SER A CA 1
ATOM 1574 C C . SER A 1 192 ? 2.661 7.859 -12.868 1.00 90.75 192 SER A C 1
ATOM 1576 O O . SER A 1 192 ? 2.073 7.923 -11.793 1.00 90.75 192 SER A O 1
ATOM 1578 N N . ALA A 1 193 ? 2.495 6.852 -13.733 1.00 90.38 193 ALA A N 1
ATOM 1579 C CA . ALA A 1 193 ? 1.611 5.715 -13.474 1.00 90.38 193 ALA A CA 1
ATOM 1580 C C . ALA A 1 193 ? 2.082 4.899 -12.258 1.00 90.38 193 ALA A C 1
ATOM 1582 O O . ALA A 1 193 ? 1.289 4.555 -11.384 1.00 90.38 193 ALA A O 1
ATOM 1583 N N . MET A 1 194 ? 3.391 4.654 -12.148 1.00 94.38 194 MET A N 1
ATOM 1584 C CA . MET A 1 194 ? 3.961 3.950 -10.995 1.00 94.38 194 MET A CA 1
ATOM 1585 C C . MET A 1 194 ? 3.933 4.801 -9.718 1.00 94.38 194 MET A C 1
ATOM 1587 O O . MET A 1 194 ? 3.686 4.295 -8.624 1.00 94.38 194 MET A O 1
ATOM 1591 N N . GLY A 1 195 ? 4.121 6.116 -9.847 1.00 93.25 195 GLY A N 1
ATOM 1592 C CA . GLY A 1 195 ? 4.099 7.053 -8.726 1.00 93.25 195 GLY A CA 1
ATOM 1593 C C . GLY A 1 195 ? 2.776 7.064 -7.955 1.00 93.25 195 GLY A C 1
ATOM 1594 O O . GLY A 1 195 ? 2.781 7.329 -6.750 1.00 93.25 195 GLY A O 1
ATOM 1595 N N . GLU A 1 196 ? 1.659 6.741 -8.616 1.00 91.94 196 GLU A N 1
ATOM 1596 C CA . GLU A 1 196 ? 0.344 6.646 -7.981 1.00 91.94 196 GLU A CA 1
ATOM 1597 C C . GLU A 1 196 ? 0.344 5.602 -6.861 1.00 91.94 196 GLU A C 1
ATOM 1599 O O . GLU A 1 196 ? 0.130 5.947 -5.694 1.00 91.94 196 GLU A O 1
ATOM 1604 N N . TRP A 1 197 ? 0.655 4.342 -7.177 1.00 94.12 197 TRP A N 1
ATOM 1605 C CA . TRP A 1 197 ? 0.640 3.284 -6.170 1.00 94.12 197 TRP A CA 1
ATOM 1606 C C . TRP A 1 197 ? 1.797 3.419 -5.173 1.00 94.12 197 TRP A C 1
ATOM 1608 O O . TRP A 1 197 ? 1.638 3.137 -3.983 1.00 94.12 197 TRP A O 1
ATOM 1618 N N . GLU A 1 198 ? 2.953 3.916 -5.624 1.00 95.88 198 GLU A N 1
ATOM 1619 C CA . GLU A 1 198 ? 4.109 4.172 -4.763 1.00 95.88 198 GLU A CA 1
ATOM 1620 C C . GLU A 1 198 ? 3.809 5.183 -3.647 1.00 95.88 198 GLU A C 1
ATOM 1622 O O . GLU A 1 198 ? 4.461 5.147 -2.594 1.00 95.88 198 GLU A O 1
ATOM 1627 N N . SER A 1 199 ? 2.854 6.094 -3.864 1.00 93.69 199 SER A N 1
ATOM 1628 C CA . SER A 1 199 ? 2.471 7.126 -2.897 1.00 93.69 199 SER A CA 1
ATOM 1629 C C . SER A 1 199 ? 1.781 6.547 -1.654 1.00 93.69 199 SER A C 1
ATOM 1631 O O . SER A 1 199 ? 1.988 7.045 -0.537 1.00 93.69 199 SER A O 1
ATOM 1633 N N . PHE A 1 200 ? 1.061 5.427 -1.806 1.00 93.38 200 PHE A N 1
ATOM 1634 C CA . PHE A 1 200 ? 0.330 4.770 -0.718 1.00 93.38 200 PHE A CA 1
ATOM 1635 C C . PHE A 1 200 ? 1.246 4.205 0.376 1.00 93.38 200 PHE A C 1
ATOM 1637 O O . PHE A 1 200 ? 0.784 3.960 1.493 1.00 93.38 200 PHE A O 1
ATOM 1644 N N . ARG A 1 201 ? 2.561 4.084 0.122 1.00 92.56 201 ARG A N 1
ATOM 1645 C CA . ARG A 1 201 ? 3.549 3.654 1.129 1.00 92.56 201 ARG A CA 1
ATOM 1646 C C . ARG A 1 201 ? 3.524 4.503 2.404 1.00 92.56 201 ARG A C 1
ATOM 1648 O O . ARG A 1 201 ? 3.808 4.004 3.488 1.00 92.56 201 ARG A O 1
ATOM 1655 N N . THR A 1 202 ? 3.196 5.790 2.273 1.00 89.06 202 THR A N 1
ATOM 1656 C CA . THR A 1 202 ? 3.159 6.748 3.390 1.00 89.06 202 THR A CA 1
ATOM 1657 C C . THR A 1 202 ? 2.081 6.403 4.414 1.00 89.06 202 THR A C 1
ATOM 1659 O O . THR A 1 202 ? 2.240 6.691 5.597 1.00 89.06 202 THR A O 1
ATOM 1662 N N . GLY A 1 203 ? 1.020 5.726 3.976 1.00 89.19 203 GLY A N 1
ATOM 1663 C CA . GLY A 1 203 ? -0.096 5.321 4.816 1.00 89.19 203 GLY A CA 1
ATOM 1664 C C . GLY A 1 203 ? 0.056 3.943 5.454 1.00 89.19 203 GLY A C 1
ATOM 1665 O O . GLY A 1 203 ? -0.920 3.469 6.018 1.00 89.19 203 GLY A O 1
ATOM 1666 N N . LEU A 1 204 ? 1.202 3.260 5.351 1.00 93.81 204 LEU A N 1
ATOM 1667 C CA . LEU A 1 204 ? 1.323 1.864 5.802 1.00 93.81 204 LEU A CA 1
ATOM 1668 C C . LEU A 1 204 ? 1.429 1.685 7.316 1.00 93.81 204 LEU A C 1
ATOM 1670 O O . LEU A 1 204 ? 1.071 0.625 7.832 1.00 93.81 204 LEU A O 1
ATOM 1674 N N . TYR A 1 205 ? 1.935 2.686 8.029 1.00 94.12 205 TYR A N 1
ATOM 1675 C CA . TYR A 1 205 ? 2.109 2.591 9.472 1.00 94.12 205 TYR A CA 1
ATOM 1676 C C . TYR A 1 205 ? 0.770 2.657 10.204 1.00 94.12 205 TYR A C 1
ATOM 1678 O O . TYR A 1 205 ? -0.144 3.383 9.813 1.00 94.12 205 TYR A O 1
ATOM 1686 N N . LEU A 1 206 ? 0.676 1.899 11.295 1.00 92.50 206 LEU A N 1
ATOM 1687 C CA . LEU A 1 206 ? -0.468 1.963 12.191 1.00 92.50 206 LEU A CA 1
ATOM 1688 C C . LEU A 1 206 ? -0.522 3.327 12.905 1.00 92.50 206 LEU A C 1
ATOM 1690 O O . LEU A 1 206 ? 0.528 3.812 13.350 1.00 92.50 206 LEU A O 1
ATOM 1694 N N . PRO A 1 207 ? -1.723 3.917 13.064 1.00 93.75 207 PRO A N 1
ATOM 1695 C CA . PRO A 1 207 ? -1.929 5.081 13.921 1.00 93.75 207 PRO A CA 1
ATOM 1696 C C . PRO A 1 207 ? -1.522 4.802 15.373 1.00 93.75 207 PRO A C 1
ATOM 1698 O O . PRO A 1 207 ? -1.336 3.648 15.779 1.00 93.75 207 PRO A O 1
ATOM 1701 N N . THR A 1 208 ? -1.406 5.852 16.184 1.00 93.94 208 THR A N 1
ATOM 1702 C CA . THR A 1 208 ? -1.216 5.674 17.632 1.00 93.94 208 THR A CA 1
ATOM 1703 C C . THR A 1 208 ? -2.455 5.050 18.282 1.00 93.94 208 THR A C 1
ATOM 1705 O O . THR A 1 208 ? -3.524 4.958 17.664 1.00 93.94 208 THR A O 1
ATOM 1708 N N . PHE A 1 209 ? -2.310 4.591 19.527 1.00 94.25 209 PHE A N 1
ATOM 1709 C CA . PHE A 1 209 ? -3.426 4.038 20.291 1.00 94.25 209 PHE A CA 1
ATOM 1710 C C . PHE A 1 209 ? -4.552 5.070 20.429 1.00 94.25 209 PHE A C 1
ATOM 1712 O O . PHE A 1 209 ? -5.703 4.789 20.105 1.00 94.25 209 PHE A O 1
ATOM 1719 N N . GLU A 1 210 ? -4.210 6.308 20.780 1.00 93.62 210 GLU A N 1
ATOM 1720 C CA . GLU A 1 210 ? -5.156 7.404 20.988 1.00 93.62 210 GLU A CA 1
ATOM 1721 C C . GLU A 1 210 ? -5.886 7.777 19.700 1.00 93.62 210 GLU A C 1
ATOM 1723 O O . GLU A 1 210 ? -7.095 8.005 19.722 1.00 93.62 210 GLU A O 1
ATOM 1728 N N . GLN A 1 211 ? -5.174 7.804 18.568 1.00 92.56 211 GLN A N 1
ATOM 1729 C CA . GLN A 1 211 ? -5.784 8.026 17.255 1.00 92.56 211 GLN A CA 1
ATOM 1730 C C . GLN A 1 211 ? -6.784 6.914 16.928 1.00 92.56 211 GLN A C 1
ATOM 1732 O O . GLN A 1 211 ? -7.911 7.195 16.533 1.00 92.56 211 GLN A O 1
ATOM 1737 N N . THR A 1 212 ? -6.412 5.657 17.170 1.00 93.56 212 THR A N 1
ATOM 1738 C CA . THR A 1 212 ? -7.274 4.501 16.893 1.00 93.56 212 THR A CA 1
ATOM 1739 C C . THR A 1 212 ? -8.508 4.477 17.792 1.00 93.56 212 THR A C 1
ATOM 1741 O O . THR A 1 212 ? -9.620 4.274 17.309 1.00 93.56 212 THR A O 1
ATOM 1744 N N . VAL A 1 213 ? -8.354 4.750 19.088 1.00 93.00 213 VAL A N 1
ATOM 1745 C CA . VAL A 1 213 ? -9.483 4.862 20.023 1.00 93.00 213 VAL A CA 1
ATOM 1746 C C . VAL A 1 213 ? -10.372 6.056 19.666 1.00 93.00 213 VAL A C 1
ATOM 1748 O O . VAL A 1 213 ? -11.595 5.948 19.732 1.00 93.00 213 VAL A O 1
ATOM 1751 N N . SER A 1 214 ? -9.794 7.186 19.251 1.00 90.56 214 SER A N 1
ATOM 1752 C CA . SER A 1 214 ? -10.555 8.350 18.784 1.00 90.56 214 SER A CA 1
ATOM 1753 C C . SER A 1 214 ? -11.388 8.025 17.540 1.00 90.56 214 SER A C 1
ATOM 1755 O O . SER A 1 214 ? -12.580 8.336 17.506 1.00 90.56 214 SER A O 1
ATOM 1757 N N . ASP A 1 215 ? -10.798 7.354 16.549 1.00 90.50 215 ASP A N 1
ATOM 1758 C CA . ASP A 1 215 ? -11.503 6.888 15.351 1.00 90.50 215 ASP A CA 1
ATOM 1759 C C . ASP A 1 215 ? -12.650 5.935 15.720 1.00 90.50 215 ASP A C 1
ATOM 1761 O O . ASP A 1 215 ? -13.775 6.085 15.235 1.00 90.50 215 ASP A O 1
ATOM 1765 N N . LEU A 1 216 ? -12.393 4.989 16.630 1.00 90.94 216 LEU A N 1
ATOM 1766 C CA . LEU A 1 216 ? -13.393 4.040 17.117 1.00 90.94 216 LEU A CA 1
ATOM 1767 C C . LEU A 1 216 ? -14.544 4.750 17.842 1.00 90.94 216 LEU A C 1
ATOM 1769 O O . LEU A 1 216 ? -15.709 4.429 17.616 1.00 90.94 216 LEU A O 1
ATOM 1773 N N . ARG A 1 217 ? -14.250 5.762 18.665 1.00 88.81 217 ARG A N 1
ATOM 1774 C CA . ARG A 1 217 ? -15.276 6.588 19.323 1.00 88.81 217 ARG A CA 1
ATOM 1775 C C . ARG A 1 217 ? -16.127 7.346 18.310 1.00 88.81 217 ARG A C 1
ATOM 1777 O O . ARG A 1 217 ? -17.345 7.393 18.474 1.00 88.81 217 ARG A O 1
ATOM 1784 N N . SER A 1 218 ? -15.511 7.911 17.269 1.00 88.00 218 SER A N 1
ATOM 1785 C CA . SER A 1 218 ? -16.246 8.569 16.182 1.00 88.00 218 SER A CA 1
ATOM 1786 C C . SER A 1 218 ? -17.176 7.577 15.481 1.00 88.00 218 SER A C 1
ATOM 1788 O O . SER A 1 218 ? -18.357 7.860 15.295 1.00 88.00 218 SER A O 1
ATOM 1790 N N . MET A 1 219 ? -16.669 6.381 15.173 1.00 89.00 219 MET A N 1
ATOM 1791 C CA . MET A 1 219 ? -17.445 5.300 14.570 1.00 89.00 219 MET A CA 1
ATOM 1792 C C . MET A 1 219 ? -18.633 4.887 15.450 1.00 89.00 219 MET A C 1
ATOM 1794 O O . MET A 1 219 ? -19.756 4.790 14.966 1.00 89.00 219 MET A O 1
ATOM 1798 N N . ILE A 1 220 ? -18.432 4.711 16.753 1.00 89.12 220 ILE A N 1
ATOM 1799 C CA . ILE A 1 220 ? -19.507 4.369 17.693 1.00 89.12 220 ILE A CA 1
ATOM 1800 C C . ILE A 1 220 ? -20.554 5.484 17.776 1.00 89.12 220 ILE A C 1
ATOM 1802 O O . ILE A 1 220 ? -21.752 5.216 17.699 1.00 89.12 220 ILE A O 1
ATOM 1806 N N . ASN A 1 221 ? -20.128 6.741 17.918 1.00 86.94 221 ASN A N 1
ATOM 1807 C CA . ASN A 1 221 ? -21.038 7.881 18.019 1.00 86.94 221 ASN A CA 1
ATOM 1808 C C . ASN A 1 221 ? -21.981 7.980 16.807 1.00 86.94 221 ASN A C 1
ATOM 1810 O O . ASN A 1 221 ? -23.184 8.235 16.945 1.00 86.94 221 ASN A O 1
ATOM 1814 N N . ASP A 1 222 ? -21.436 7.733 15.620 1.00 84.56 222 ASP A N 1
ATOM 1815 C CA . ASP A 1 222 ? -22.182 7.846 14.376 1.00 84.56 222 ASP A CA 1
ATOM 1816 C C . ASP A 1 222 ? -23.105 6.639 14.156 1.00 84.56 222 ASP A C 1
ATOM 1818 O O . ASP A 1 222 ? -24.252 6.819 13.731 1.00 84.56 222 ASP A O 1
ATOM 1822 N N . ARG A 1 223 ? -22.648 5.428 14.501 1.00 87.75 223 ARG A N 1
ATOM 1823 C CA . ARG A 1 223 ? -23.275 4.160 14.085 1.00 87.75 223 ARG A CA 1
ATOM 1824 C C . ARG A 1 223 ? -24.133 3.482 15.159 1.00 87.75 223 ARG A C 1
ATOM 1826 O O . ARG A 1 223 ? -24.997 2.688 14.804 1.00 87.75 223 ARG A O 1
ATOM 1833 N N . VAL A 1 224 ? -23.959 3.813 16.441 1.00 86.19 224 VAL A N 1
ATOM 1834 C CA . VAL A 1 224 ? -24.638 3.150 17.575 1.00 86.19 224 VAL A CA 1
ATOM 1835 C C . VAL A 1 224 ? -25.774 4.006 18.138 1.00 86.19 224 VAL A C 1
ATOM 1837 O O . VAL A 1 224 ? -25.683 5.240 18.220 1.00 86.19 224 VAL A O 1
ATOM 1840 N N . GLU A 1 225 ? -26.871 3.361 18.530 1.00 84.50 225 GLU A N 1
ATOM 1841 C CA . GLU A 1 225 ? -27.982 3.983 19.254 1.00 84.50 225 GLU A CA 1
ATOM 1842 C C . GLU A 1 225 ? -27.499 4.566 20.587 1.00 84.50 225 GLU A C 1
ATOM 1844 O O . GLU A 1 225 ? -26.818 3.908 21.363 1.00 84.50 225 GLU A O 1
ATOM 1849 N N . GLY A 1 226 ? -27.781 5.845 20.856 1.00 79.19 226 GLY A N 1
ATOM 1850 C CA . GLY A 1 226 ? -27.252 6.503 22.060 1.00 79.19 226 GLY A CA 1
ATOM 1851 C C . GLY A 1 226 ? -25.714 6.597 22.121 1.00 79.19 226 GLY A C 1
ATOM 1852 O O . GLY A 1 226 ? -25.174 6.932 23.176 1.00 79.19 226 GLY A O 1
ATOM 1853 N N . GLY A 1 227 ? -25.005 6.364 21.005 1.00 74.44 227 GLY A N 1
ATOM 1854 C CA . GLY A 1 227 ? -23.543 6.221 20.943 1.00 74.44 227 GLY A CA 1
ATOM 1855 C C . GLY A 1 227 ? -22.734 7.371 21.555 1.00 74.44 227 GLY A C 1
ATOM 1856 O O . GLY A 1 227 ? -21.643 7.143 22.067 1.00 74.44 227 GLY A O 1
ATOM 1857 N N . ALA A 1 228 ? -23.279 8.591 21.613 1.00 74.75 228 ALA A N 1
ATOM 1858 C CA . ALA A 1 228 ? -22.646 9.728 22.289 1.00 74.75 228 ALA A CA 1
ATOM 1859 C C . ALA A 1 228 ? -22.435 9.509 23.803 1.00 74.75 228 ALA A C 1
ATOM 1861 O O . ALA A 1 228 ? -21.549 10.119 24.402 1.00 74.75 228 ALA A O 1
ATOM 1862 N N . GLY A 1 229 ? -23.271 8.696 24.459 1.00 71.19 229 GLY A N 1
ATOM 1863 C CA . GLY A 1 229 ? -23.098 8.301 25.861 1.00 71.19 229 GLY A CA 1
ATOM 1864 C C . GLY A 1 229 ? -21.977 7.276 26.030 1.00 71.19 229 GLY A C 1
ATOM 1865 O O . GLY A 1 229 ? -21.070 7.490 26.830 1.00 71.19 229 GLY A O 1
ATOM 1866 N N . PHE A 1 230 ? -21.991 6.226 25.209 1.00 72.88 230 PHE A N 1
ATOM 1867 C CA . PHE A 1 230 ? -21.003 5.141 25.240 1.00 72.88 230 PHE A CA 1
ATOM 1868 C C . PHE A 1 230 ? -19.598 5.593 24.810 1.00 72.88 230 PHE A C 1
ATOM 1870 O O . PHE A 1 230 ? -18.592 5.249 25.423 1.00 72.88 230 PHE A O 1
ATOM 1877 N N . ALA A 1 231 ? -19.501 6.451 23.793 1.00 71.69 231 ALA A N 1
ATOM 1878 C CA . ALA A 1 231 ? -18.220 7.012 23.366 1.00 71.69 231 ALA A CA 1
ATOM 1879 C C . ALA A 1 231 ? -17.541 7.828 24.484 1.00 71.69 231 ALA A C 1
ATOM 1881 O O . ALA A 1 231 ? -16.314 7.862 24.556 1.00 71.69 231 ALA A O 1
ATOM 1882 N N . ARG A 1 232 ? -18.330 8.451 25.377 1.00 71.31 232 ARG A N 1
ATOM 1883 C CA . ARG A 1 232 ? -17.823 9.176 26.553 1.00 71.31 232 ARG A CA 1
ATOM 1884 C C . ARG A 1 232 ? -17.369 8.244 27.677 1.00 71.31 232 ARG A C 1
ATOM 1886 O O . ARG A 1 232 ? -16.401 8.589 28.350 1.00 71.31 232 ARG A O 1
ATOM 1893 N N . SER A 1 233 ? -17.992 7.079 27.867 1.00 70.25 233 SER A N 1
ATOM 1894 C CA . SER A 1 233 ? -17.546 6.112 28.884 1.00 70.25 233 SER A CA 1
ATOM 1895 C C . SER A 1 233 ? -16.224 5.432 28.517 1.00 70.25 233 SER A C 1
ATOM 1897 O O . SER A 1 233 ? -15.446 5.093 29.401 1.00 70.25 233 SER A O 1
ATOM 1899 N N . LEU A 1 234 ? -15.900 5.328 27.223 1.00 64.62 234 LEU A N 1
ATOM 1900 C CA . LEU A 1 234 ? -14.574 4.890 26.762 1.00 64.62 234 LEU A CA 1
ATOM 1901 C C . LEU A 1 234 ? -13.441 5.874 27.115 1.00 64.62 234 LEU A C 1
ATOM 1903 O O . LEU A 1 234 ? -12.274 5.531 26.956 1.00 64.62 234 LEU A O 1
ATOM 1907 N N . SER A 1 235 ? -13.751 7.107 27.533 1.00 53.81 235 SER A N 1
ATOM 1908 C CA . SER A 1 235 ? -12.776 8.107 28.020 1.00 53.81 235 SER A CA 1
ATOM 1909 C C . SER A 1 235 ? -12.544 8.054 29.528 1.00 53.81 235 SER A C 1
ATOM 1911 O O . SER A 1 235 ? -11.713 8.800 30.034 1.00 53.81 235 SER A O 1
ATOM 1913 N N . SER A 1 236 ? -13.272 7.194 30.235 1.00 46.50 236 SER A N 1
ATOM 1914 C CA . SER A 1 236 ? -13.261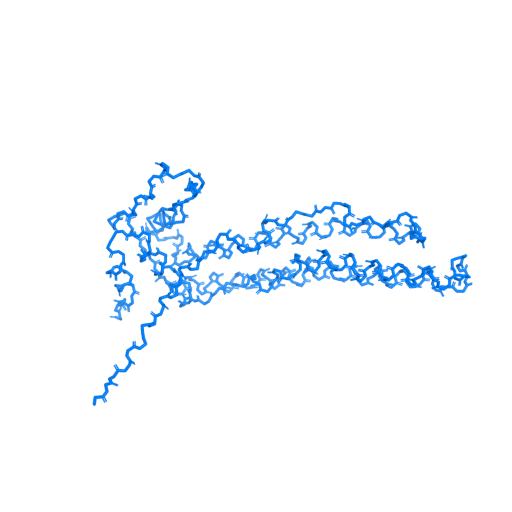 7.101 31.691 1.00 46.50 236 SER A CA 1
ATOM 1915 C C . SER A 1 236 ? -12.956 5.678 32.154 1.00 46.50 236 SER A C 1
ATOM 1917 O O . SER A 1 236 ? -13.635 5.190 33.054 1.00 46.50 236 SER A O 1
ATOM 1919 N N . SER A 1 237 ? -11.980 4.997 31.535 1.00 33.62 237 SER A N 1
ATOM 1920 C CA . SER A 1 237 ? -11.430 3.800 32.176 1.00 33.62 2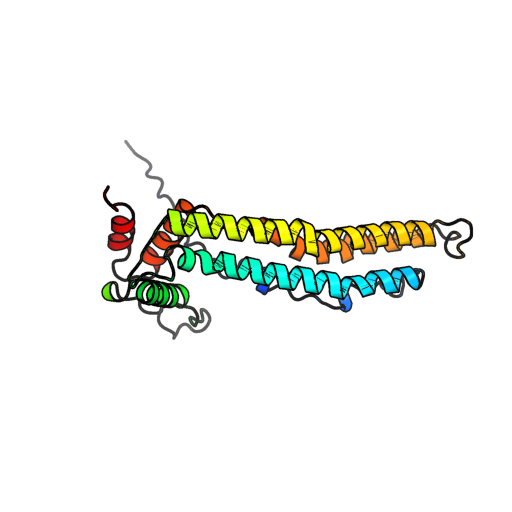37 SER A CA 1
ATOM 1921 C C . SER A 1 237 ? -10.652 4.270 33.411 1.00 33.62 237 SER A C 1
ATOM 1923 O O . SER A 1 237 ? -9.732 5.075 33.250 1.00 33.62 237 SER A O 1
ATOM 1925 N N . PRO A 1 238 ? -11.076 3.878 34.622 1.00 35.72 238 PRO A N 1
ATOM 1926 C CA . PRO A 1 238 ? -10.442 4.295 35.860 1.00 35.72 238 PRO A CA 1
ATOM 1927 C C . PRO A 1 238 ? -9.118 3.551 36.053 1.00 35.72 238 PRO A C 1
ATOM 1929 O O . PRO A 1 238 ? -9.010 2.378 35.692 1.00 35.72 238 PRO A O 1
ATOM 1932 N N . GLU A 1 239 ? -8.140 4.261 36.616 1.00 31.59 239 GLU A N 1
ATOM 1933 C CA . GLU A 1 239 ? -7.071 3.656 37.423 1.00 31.59 239 GLU A CA 1
ATOM 1934 C C . GLU A 1 239 ? -7.656 2.812 38.568 1.00 31.59 239 GLU A C 1
ATOM 1936 O O . GLU A 1 239 ? -8.720 3.203 39.114 1.00 31.59 239 GLU A O 1
#

Radius of gyration: 25.42 Å; chains: 1; bounding box: 66×60×72 Å

pLDDT: mean 82.78, std 18.77, range [25.58, 97.81]

Sequence (239 aa):
MACNTNLATRPKPYDLSNQPTIFNYELQSSDFDIPADIRVPRKVREAVWGLESQAEDAILSMKKLTKRRDDRFFALCPRDVEQFDQHALSLEHLLQWKADWNTLDPTLSTSAKVPIDAIYIFADEDAYNKTRLEHKQMVEAYLEGKFHVWLSECRAINVLAHHTMSNPRSLLNNNPHVYSNFCKWYQITFSSAMGEWESFRTGLYLPTFEQTVSDLRSMINDRVEGGAGFARSLSSSPE

Organism: Penicillium brevicompactum (NCBI:txid5074)